Protein AF-D9W3S9-F1 (afdb_monomer_lite)

Structure (mmCIF, N/CA/C/O backbone):
data_AF-D9W3S9-F1
#
_entry.id   AF-D9W3S9-F1
#
loop_
_atom_site.group_PDB
_atom_site.id
_atom_site.type_symbol
_atom_site.label_atom_id
_atom_site.label_alt_id
_atom_site.label_comp_id
_atom_site.label_asym_id
_atom_site.label_entity_id
_atom_site.label_seq_id
_atom_site.pdbx_PDB_ins_code
_atom_site.Cartn_x
_atom_site.Cartn_y
_atom_site.Cartn_z
_atom_site.occupancy
_atom_site.B_iso_or_equiv
_atom_site.auth_seq_id
_atom_site.auth_comp_id
_atom_site.auth_asym_id
_atom_site.auth_atom_id
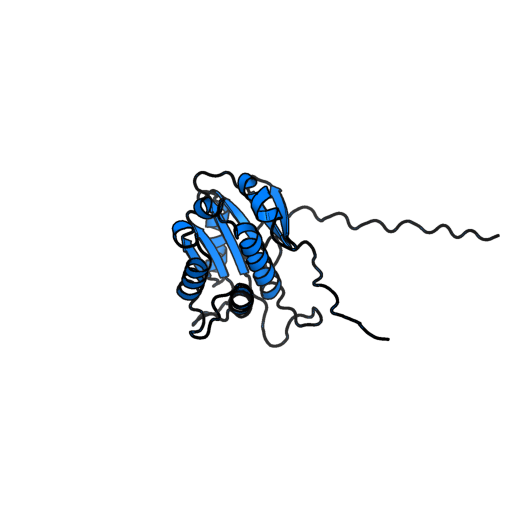_atom_site.pdbx_PDB_model_num
ATOM 1 N N . MET A 1 1 ? 26.648 53.668 14.618 1.00 45.03 1 MET A N 1
ATOM 2 C CA . MET A 1 1 ? 25.369 53.082 15.060 1.00 45.03 1 MET A CA 1
ATOM 3 C C . MET A 1 1 ? 24.603 52.780 13.792 1.00 45.03 1 MET A C 1
ATOM 5 O O . MET A 1 1 ? 24.016 53.698 13.250 1.00 45.03 1 MET A O 1
ATOM 9 N N . ASP A 1 2 ? 24.681 51.547 13.305 1.00 38.44 2 ASP A N 1
ATOM 10 C CA . ASP A 1 2 ? 23.847 51.073 12.200 1.00 38.44 2 ASP A CA 1
ATOM 11 C C . ASP A 1 2 ? 23.277 49.723 12.616 1.00 38.44 2 ASP A C 1
ATOM 13 O O . ASP A 1 2 ? 23.968 48.705 12.642 1.00 38.44 2 ASP A O 1
ATOM 17 N N . THR A 1 3 ? 22.023 49.746 13.049 1.00 44.16 3 THR A N 1
ATOM 18 C CA . THR A 1 3 ? 21.252 48.560 13.405 1.00 44.16 3 THR A CA 1
ATOM 19 C C . THR A 1 3 ? 20.532 48.112 12.136 1.00 44.16 3 THR A C 1
ATOM 21 O O . THR A 1 3 ? 19.510 48.681 11.764 1.00 44.16 3 THR A O 1
ATOM 24 N N . THR A 1 4 ? 21.087 47.126 11.429 1.00 52.75 4 THR A N 1
ATOM 25 C CA . THR A 1 4 ? 20.377 46.447 10.336 1.00 52.75 4 THR A CA 1
ATOM 26 C C . THR A 1 4 ? 19.385 45.460 10.944 1.00 52.75 4 THR A C 1
ATOM 28 O O . THR A 1 4 ? 19.770 44.463 11.552 1.00 52.75 4 THR A O 1
ATOM 31 N N . THR A 1 5 ? 18.100 45.769 10.804 1.00 44.38 5 THR A N 1
ATOM 32 C CA . THR A 1 5 ? 16.976 44.894 11.148 1.00 44.38 5 THR A CA 1
ATOM 33 C C . THR A 1 5 ? 16.916 43.736 10.153 1.00 44.38 5 THR A C 1
ATOM 35 O O . THR A 1 5 ? 16.595 43.943 8.985 1.00 44.38 5 THR A O 1
ATOM 38 N N . ALA A 1 6 ? 17.212 42.518 10.607 1.00 43.81 6 ALA A N 1
ATOM 39 C CA . ALA A 1 6 ? 16.956 41.303 9.841 1.00 43.81 6 ALA A CA 1
ATOM 40 C C . ALA A 1 6 ? 15.453 40.979 9.869 1.00 43.81 6 ALA A C 1
ATOM 42 O O . ALA A 1 6 ? 14.848 40.852 10.934 1.00 43.81 6 ALA A O 1
ATOM 43 N N . THR A 1 7 ? 14.846 40.870 8.689 1.00 42.03 7 THR A N 1
ATOM 44 C CA . THR A 1 7 ? 13.481 40.372 8.492 1.00 42.03 7 THR A CA 1
ATOM 45 C C . THR A 1 7 ? 13.443 38.873 8.814 1.00 42.03 7 THR A C 1
ATOM 47 O O . THR A 1 7 ? 14.287 38.145 8.293 1.00 42.03 7 THR A O 1
ATOM 50 N N . PRO A 1 8 ? 12.510 38.369 9.643 1.00 41.88 8 PRO A N 1
ATOM 51 C CA . PRO A 1 8 ? 12.377 36.932 9.840 1.00 41.88 8 PRO A CA 1
ATOM 52 C C . PRO A 1 8 ? 11.875 36.278 8.547 1.00 41.88 8 PRO A C 1
ATOM 54 O O . PRO A 1 8 ? 10.808 36.622 8.035 1.00 41.88 8 PRO A O 1
ATOM 57 N N . THR A 1 9 ? 12.669 35.345 8.024 1.00 41.03 9 THR A N 1
ATOM 58 C CA . THR A 1 9 ? 12.312 34.428 6.940 1.00 41.03 9 THR A CA 1
ATOM 59 C C . THR A 1 9 ? 11.015 33.712 7.302 1.00 41.03 9 THR A C 1
ATOM 61 O O . THR A 1 9 ? 10.952 33.001 8.303 1.00 41.03 9 THR A O 1
ATOM 64 N N . ALA A 1 10 ? 9.968 33.931 6.507 1.00 38.44 10 ALA A N 1
ATOM 65 C CA . ALA A 1 10 ? 8.713 33.213 6.640 1.00 38.44 10 ALA A CA 1
ATOM 66 C C . ALA A 1 10 ? 8.963 31.719 6.392 1.00 38.44 10 ALA A C 1
ATOM 68 O O . ALA A 1 10 ? 9.447 31.336 5.328 1.00 38.44 10 ALA A O 1
ATOM 69 N N . THR A 1 11 ? 8.636 30.888 7.378 1.00 38.41 11 THR A N 1
ATOM 70 C CA . THR A 1 11 ? 8.537 29.437 7.218 1.00 38.41 11 THR A CA 1
ATOM 71 C C . THR A 1 11 ? 7.600 29.138 6.043 1.00 38.41 11 THR A C 1
ATOM 73 O O . THR A 1 11 ? 6.501 29.707 6.013 1.00 38.41 11 THR A O 1
ATOM 76 N N . PRO A 1 12 ? 7.978 28.283 5.073 1.00 41.28 12 PRO A N 1
ATOM 77 C CA . PRO A 1 12 ? 7.044 27.864 4.042 1.00 41.28 12 PRO A CA 1
ATOM 78 C C . PRO A 1 12 ? 5.828 27.224 4.719 1.00 41.28 12 PRO A C 1
ATOM 80 O O . PRO A 1 12 ? 5.940 26.304 5.527 1.00 41.28 12 PRO A O 1
ATOM 83 N N . THR A 1 13 ? 4.657 27.789 4.440 1.00 36.12 13 THR A N 1
ATOM 84 C CA . THR A 1 13 ? 3.361 27.232 4.835 1.00 36.12 13 THR A CA 1
ATOM 85 C C . THR A 1 13 ? 3.238 25.844 4.197 1.00 36.12 13 THR A C 1
ATOM 87 O O . THR A 1 13 ? 3.496 25.752 2.995 1.00 36.12 13 THR A O 1
ATOM 90 N N . PRO A 1 14 ? 2.875 24.772 4.931 1.00 44.00 14 PRO A N 1
ATOM 91 C CA . PRO A 1 14 ? 2.628 23.483 4.295 1.00 44.00 14 PRO A CA 1
ATOM 92 C C . PRO A 1 14 ? 1.532 23.669 3.239 1.00 44.00 14 PRO A C 1
ATOM 94 O O . PRO A 1 14 ? 0.487 24.262 3.519 1.00 44.00 14 PRO A O 1
ATOM 97 N N . ALA A 1 15 ? 1.817 23.248 2.006 1.00 40.62 15 ALA A N 1
ATOM 98 C CA . ALA A 1 15 ? 0.890 23.339 0.884 1.00 40.62 15 ALA A CA 1
ATOM 99 C C . ALA A 1 15 ? -0.461 22.689 1.247 1.00 40.62 15 ALA A C 1
ATOM 101 O O . ALA A 1 15 ? -0.472 21.723 2.012 1.00 40.62 15 ALA A O 1
ATOM 102 N N . PRO A 1 16 ? -1.597 23.185 0.714 1.00 42.72 16 PRO A N 1
ATOM 103 C CA . PRO A 1 16 ? -2.885 22.546 0.937 1.00 42.72 16 PRO A CA 1
ATOM 104 C C . PRO A 1 16 ? -2.806 21.099 0.448 1.00 42.72 16 PRO A C 1
ATOM 106 O O . PRO A 1 16 ? -2.440 20.829 -0.701 1.00 42.72 16 PRO A O 1
ATOM 109 N N . THR A 1 17 ? -3.110 20.185 1.358 1.00 54.72 17 THR A N 1
ATOM 110 C CA . THR A 1 17 ? -3.144 18.742 1.172 1.00 54.72 17 THR A CA 1
ATOM 111 C C . THR A 1 17 ? -4.011 18.415 -0.041 1.00 54.72 17 THR A C 1
ATOM 113 O O . THR A 1 17 ? -5.228 18.588 -0.062 1.00 54.72 17 THR A O 1
ATOM 116 N N . SER A 1 18 ? -3.341 18.052 -1.134 1.00 62.50 18 SER A N 1
ATOM 117 C CA . SER A 1 18 ? -4.008 17.678 -2.375 1.00 62.50 18 SER A CA 1
ATOM 118 C C . SER A 1 18 ? -4.664 16.315 -2.189 1.00 62.50 18 SER A C 1
ATOM 120 O O . SER A 1 18 ? -4.084 15.430 -1.562 1.00 62.50 18 SER A O 1
ATOM 122 N N . THR A 1 19 ? -5.856 16.132 -2.759 1.00 73.31 19 THR A N 1
ATOM 123 C CA . THR A 1 19 ? -6.519 14.826 -2.789 1.00 73.31 19 THR A CA 1
ATOM 124 C C . THR A 1 19 ? -5.550 13.774 -3.344 1.00 73.31 19 THR A C 1
ATOM 126 O O . THR A 1 19 ? -4.966 14.008 -4.407 1.00 73.31 19 THR A O 1
ATOM 129 N N . PRO A 1 20 ? -5.364 12.629 -2.661 1.00 79.88 20 PRO A N 1
ATOM 130 C CA . PRO A 1 20 ? -4.465 11.585 -3.134 1.00 79.88 20 PRO A CA 1
ATOM 131 C C . PRO A 1 20 ? -4.908 11.063 -4.501 1.00 79.88 20 PRO A C 1
ATOM 133 O O . PRO A 1 20 ? -6.079 11.144 -4.874 1.00 79.88 20 PRO A O 1
ATOM 136 N N . THR A 1 21 ? -3.985 10.483 -5.254 1.00 86.38 21 THR A N 1
ATOM 137 C CA . THR A 1 21 ? -4.266 9.847 -6.546 1.00 86.38 21 THR A CA 1
ATOM 138 C C . THR A 1 21 ? -3.345 8.654 -6.740 1.00 86.38 21 THR A C 1
ATOM 140 O O . THR A 1 21 ? -2.267 8.608 -6.163 1.00 86.38 21 THR A O 1
ATOM 143 N N . LEU A 1 22 ? -3.778 7.687 -7.549 1.00 89.62 22 LEU A N 1
ATOM 144 C CA . LEU A 1 22 ? -3.004 6.485 -7.864 1.00 89.62 22 LEU A CA 1
ATOM 145 C C . LEU A 1 22 ? -2.214 6.598 -9.174 1.00 89.62 22 LEU A C 1
ATOM 147 O O . LEU A 1 22 ? -1.573 5.630 -9.565 1.00 89.62 22 LEU A O 1
ATOM 151 N N . THR A 1 23 ? -2.279 7.744 -9.859 1.00 89.00 23 THR A N 1
ATOM 152 C CA . THR A 1 23 ? -1.674 7.948 -11.190 1.00 89.00 23 THR A CA 1
ATOM 153 C C . THR A 1 23 ? -0.583 9.012 -11.220 1.00 89.00 23 THR A C 1
ATOM 155 O O . THR A 1 23 ? 0.093 9.169 -12.229 1.00 89.00 23 THR A O 1
ATOM 158 N N . GLU A 1 24 ? -0.429 9.805 -10.160 1.00 86.69 24 GLU A N 1
ATOM 159 C CA . GLU A 1 24 ? 0.582 10.865 -10.125 1.00 86.69 24 GLU A CA 1
ATOM 160 C C . GLU A 1 24 ? 1.790 10.441 -9.301 1.00 86.69 24 GLU A C 1
ATOM 162 O O . GLU A 1 24 ? 1.689 9.627 -8.391 1.00 86.69 24 GLU A O 1
ATOM 167 N N . ARG A 1 25 ? 2.941 11.039 -9.602 1.00 87.06 25 ARG A N 1
ATOM 168 C CA . ARG A 1 25 ? 4.211 10.802 -8.907 1.00 87.06 25 ARG A CA 1
ATOM 169 C C . ARG A 1 25 ? 4.435 11.815 -7.784 1.00 87.06 25 ARG A C 1
ATOM 171 O O . ARG A 1 25 ? 5.490 12.435 -7.707 1.00 87.06 25 ARG A O 1
ATOM 178 N N . ARG A 1 26 ? 3.414 12.044 -6.955 1.00 82.81 26 ARG A N 1
ATOM 179 C CA . ARG A 1 26 ? 3.488 12.938 -5.787 1.00 82.81 26 ARG A CA 1
ATOM 180 C C . ARG A 1 26 ? 2.813 12.337 -4.559 1.00 82.81 26 ARG A C 1
ATOM 182 O O . ARG A 1 26 ? 1.928 11.491 -4.686 1.00 82.81 26 ARG A O 1
ATOM 189 N N . SER A 1 27 ? 3.235 12.815 -3.394 1.00 80.12 27 SER A N 1
ATOM 190 C CA . SER A 1 27 ? 2.676 12.423 -2.109 1.00 80.12 27 SER A CA 1
ATOM 191 C C . SER A 1 27 ? 1.184 12.794 -2.014 1.00 80.12 27 SER A C 1
ATOM 193 O O . SER A 1 27 ? 0.727 13.728 -2.686 1.00 80.12 27 SER A O 1
ATOM 195 N N . PRO A 1 28 ? 0.410 12.079 -1.176 1.00 82.00 28 PRO A N 1
ATOM 196 C CA . PRO A 1 28 ? 0.835 10.994 -0.286 1.00 82.00 28 PRO A CA 1
ATOM 197 C C . PRO A 1 28 ? 0.930 9.627 -0.978 1.00 82.00 28 PRO A C 1
ATOM 199 O O . PRO A 1 28 ? 0.121 9.290 -1.836 1.00 82.00 28 PRO A O 1
ATOM 202 N N . TRP A 1 29 ? 1.909 8.830 -0.546 1.00 85.12 29 TRP A N 1
ATOM 203 C CA . TRP A 1 29 ? 2.274 7.550 -1.164 1.00 85.12 29 TRP A CA 1
ATOM 204 C C . TRP A 1 29 ? 1.525 6.342 -0.606 1.00 85.12 29 TRP A C 1
ATOM 206 O O . TRP A 1 29 ? 1.327 5.335 -1.290 1.00 85.12 29 TRP A O 1
ATOM 216 N N . VAL A 1 30 ? 1.152 6.430 0.672 1.00 96.25 30 VAL A N 1
ATOM 217 C CA . VAL A 1 30 ? 0.438 5.382 1.393 1.00 96.25 30 VAL A CA 1
ATOM 218 C C . VAL A 1 30 ? -0.869 5.963 1.907 1.00 96.25 30 VAL A C 1
ATOM 220 O O . VAL A 1 30 ? -0.882 6.985 2.593 1.00 96.25 30 VAL A O 1
ATOM 223 N N . VAL A 1 31 ? -1.980 5.305 1.590 1.00 97.44 31 VAL A N 1
ATOM 224 C CA . VAL A 1 31 ? -3.320 5.737 1.998 1.00 97.44 31 VAL A CA 1
ATOM 225 C C . VAL A 1 31 ? -4.064 4.584 2.658 1.00 97.44 31 VAL A C 1
ATOM 227 O O . VAL A 1 31 ? -4.123 3.479 2.137 1.00 97.44 31 VAL A O 1
ATOM 230 N N . PHE A 1 32 ? -4.687 4.848 3.795 1.00 98.31 32 PHE A N 1
ATOM 231 C CA . PHE A 1 32 ? -5.656 3.983 4.448 1.00 98.31 32 PHE A CA 1
ATOM 232 C C . PHE A 1 32 ? -7.043 4.544 4.171 1.00 98.31 32 PHE A C 1
ATOM 234 O O . PHE A 1 32 ? -7.322 5.716 4.444 1.00 98.31 32 PHE A O 1
ATOM 241 N N . THR A 1 33 ? -7.927 3.710 3.641 1.00 97.94 33 THR A N 1
ATOM 242 C CA . THR A 1 33 ? -9.318 4.086 3.394 1.00 97.94 33 THR A CA 1
ATOM 243 C C . THR A 1 33 ? -10.239 2.881 3.536 1.00 97.94 33 THR A C 1
ATOM 245 O O . THR A 1 33 ? -9.789 1.743 3.683 1.00 97.94 33 THR A O 1
ATOM 248 N N . ARG A 1 34 ? -11.550 3.119 3.514 1.00 97.62 34 ARG A N 1
ATOM 249 C CA . ARG A 1 34 ? -12.530 2.040 3.490 1.00 97.62 34 ARG A CA 1
ATOM 250 C C . ARG A 1 34 ? -12.452 1.265 2.175 1.00 97.62 34 ARG A C 1
ATOM 252 O O . ARG A 1 34 ? -12.243 1.840 1.110 1.00 97.62 34 ARG A O 1
ATOM 259 N N . ARG A 1 35 ? -12.701 -0.043 2.238 1.00 96.44 35 ARG A N 1
ATOM 260 C CA . ARG A 1 35 ? -12.735 -0.937 1.070 1.00 96.44 35 ARG A CA 1
ATOM 261 C C . ARG A 1 35 ? -13.716 -0.480 -0.018 1.00 96.44 35 ARG A C 1
ATOM 263 O O . ARG A 1 35 ? -13.481 -0.745 -1.193 1.00 96.44 35 ARG A O 1
ATOM 270 N N . ASP A 1 36 ? -14.799 0.183 0.375 1.00 94.88 36 ASP A N 1
ATOM 271 C CA . ASP A 1 36 ? -15.866 0.676 -0.497 1.00 94.88 36 ASP A CA 1
ATOM 272 C C . ASP A 1 36 ? -15.671 2.126 -0.974 1.00 94.88 36 ASP A C 1
ATOM 274 O O . ASP A 1 36 ? -16.547 2.659 -1.654 1.00 94.88 36 ASP A O 1
ATOM 278 N N . ASP A 1 37 ? -14.534 2.761 -0.671 1.00 95.94 37 ASP A N 1
ATOM 279 C CA . ASP A 1 37 ? -14.245 4.125 -1.112 1.00 95.94 37 ASP A CA 1
ATOM 280 C C . ASP A 1 37 ? -14.163 4.206 -2.655 1.00 95.94 37 ASP A C 1
ATOM 282 O O . ASP A 1 37 ? -13.265 3.605 -3.267 1.00 95.94 37 ASP A O 1
ATOM 286 N N . PRO A 1 38 ? -15.058 4.971 -3.319 1.00 94.88 38 PRO A N 1
ATOM 287 C CA . PRO A 1 38 ? -15.085 5.089 -4.776 1.00 94.88 38 PRO A CA 1
ATOM 288 C C . PRO A 1 38 ? -13.772 5.591 -5.380 1.00 94.88 38 PRO A C 1
ATOM 290 O O . PRO A 1 38 ? -13.456 5.248 -6.521 1.00 94.88 38 PRO A O 1
ATOM 293 N N . TRP A 1 39 ? -12.990 6.365 -4.619 1.00 94.38 39 TRP A N 1
ATOM 294 C CA . TRP A 1 39 ? -11.686 6.865 -5.049 1.00 94.38 39 TRP A CA 1
ATOM 295 C C . TRP A 1 39 ? -10.725 5.737 -5.430 1.00 94.38 39 TRP A C 1
ATOM 297 O O . TRP A 1 39 ? -10.029 5.849 -6.438 1.00 94.38 39 TRP A O 1
ATOM 307 N N . VAL A 1 40 ? -10.737 4.620 -4.695 1.00 95.31 40 VAL A N 1
ATOM 308 C CA . VAL A 1 40 ? -9.866 3.470 -4.978 1.00 95.31 40 VAL A CA 1
ATOM 309 C C . VAL A 1 40 ? -10.224 2.859 -6.324 1.00 95.31 40 VAL A C 1
ATOM 311 O O . VAL A 1 40 ? -9.349 2.589 -7.145 1.00 95.31 40 VAL A O 1
ATOM 314 N N . THR A 1 41 ? -11.519 2.653 -6.573 1.00 94.81 41 THR A N 1
ATOM 315 C CA . THR A 1 41 ? -11.994 2.041 -7.823 1.00 94.81 41 THR A CA 1
ATOM 316 C C . THR A 1 41 ? -11.710 2.949 -9.017 1.00 94.81 41 THR A C 1
ATOM 318 O O . THR A 1 41 ? -11.203 2.471 -10.0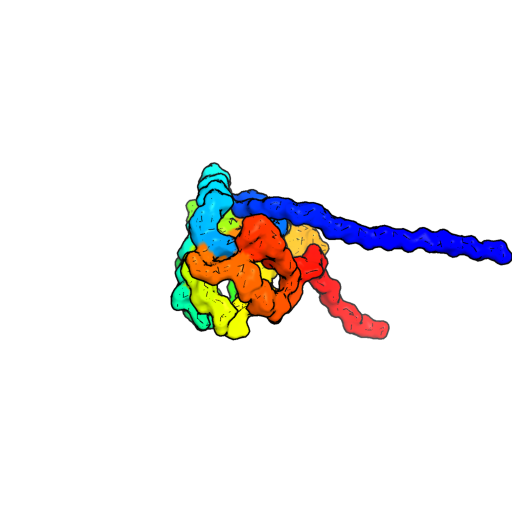32 1.00 94.81 41 THR A O 1
ATOM 321 N N . ALA A 1 42 ? -11.965 4.255 -8.881 1.00 95.00 42 ALA A N 1
ATOM 322 C CA . ALA A 1 42 ? -11.696 5.239 -9.924 1.00 95.00 42 ALA A CA 1
ATOM 323 C C . ALA A 1 42 ? -10.192 5.371 -10.223 1.00 95.00 42 ALA A C 1
ATOM 325 O O . ALA A 1 42 ? -9.788 5.274 -11.380 1.00 95.00 42 ALA A O 1
ATOM 326 N N . GLY A 1 43 ? -9.351 5.515 -9.194 1.00 94.88 43 GLY A N 1
ATOM 327 C CA . GLY A 1 43 ? -7.899 5.622 -9.354 1.00 94.88 43 GLY A CA 1
ATOM 328 C C . GLY A 1 43 ? -7.278 4.354 -9.942 1.00 94.88 43 GLY A C 1
ATOM 329 O O . GLY A 1 43 ? -6.440 4.427 -10.837 1.00 94.88 43 GLY A O 1
ATOM 330 N N . ALA A 1 44 ? -7.733 3.177 -9.505 1.00 95.44 44 ALA A N 1
ATOM 331 C CA . ALA A 1 44 ? -7.258 1.900 -10.029 1.00 95.44 44 ALA A CA 1
ATOM 332 C C . ALA A 1 44 ? -7.707 1.652 -11.481 1.00 95.44 44 ALA A C 1
ATOM 334 O O . ALA A 1 44 ? -7.032 0.919 -12.207 1.00 95.44 44 ALA A O 1
ATOM 335 N N . ALA A 1 45 ? -8.851 2.197 -11.905 1.00 95.50 45 ALA A N 1
ATOM 336 C CA . ALA A 1 45 ? -9.274 2.167 -13.304 1.00 95.50 45 ALA A CA 1
ATOM 337 C C . ALA A 1 45 ? -8.398 3.097 -14.154 1.00 95.50 45 ALA A C 1
ATOM 339 O O . ALA A 1 45 ? -7.799 2.634 -15.122 1.00 95.50 45 ALA A O 1
ATOM 340 N N . ALA A 1 46 ? -8.225 4.351 -13.725 1.00 95.06 46 ALA A N 1
ATOM 341 C CA . ALA A 1 46 ? -7.399 5.338 -14.419 1.00 95.06 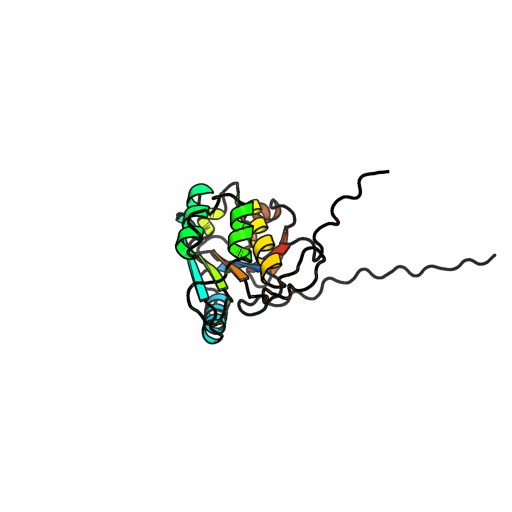46 ALA A CA 1
ATOM 342 C C . ALA A 1 46 ? -5.941 4.877 -14.588 1.00 95.06 46 ALA A C 1
ATOM 344 O O . ALA A 1 46 ? -5.380 4.986 -15.676 1.00 95.06 46 ALA A O 1
ATOM 345 N N . LEU A 1 47 ? -5.342 4.283 -13.548 1.00 94.00 47 LEU A N 1
ATOM 346 C CA . LEU A 1 47 ? -3.988 3.728 -13.630 1.00 94.00 47 LEU A CA 1
ATOM 347 C C . LEU A 1 47 ? -3.880 2.639 -14.706 1.00 94.00 47 LEU A C 1
ATOM 349 O O . LEU A 1 47 ? -2.924 2.621 -15.476 1.00 94.00 47 LEU A O 1
ATOM 353 N N . ARG A 1 48 ? -4.872 1.744 -14.794 1.00 94.12 48 ARG A N 1
ATOM 354 C CA . ARG A 1 48 ? -4.889 0.685 -15.815 1.00 94.12 48 ARG A CA 1
ATOM 355 C C . ARG A 1 48 ? -5.098 1.233 -17.222 1.00 94.12 48 ARG A C 1
ATOM 357 O O . ARG A 1 48 ? -4.499 0.716 -18.158 1.00 94.12 48 ARG A O 1
ATOM 364 N N . GLU A 1 49 ? -5.920 2.267 -17.377 1.00 93.50 49 GLU A N 1
ATOM 365 C CA . GLU A 1 49 ? -6.115 2.954 -18.661 1.00 93.50 49 GLU A CA 1
ATOM 366 C C . GLU A 1 49 ? -4.816 3.595 -19.173 1.00 93.50 49 GLU A C 1
ATOM 368 O O . GLU A 1 49 ? -4.589 3.639 -20.379 1.00 93.50 49 GLU A O 1
ATOM 373 N N . GLN A 1 50 ? -3.930 4.017 -18.265 1.00 91.56 50 GLN A N 1
ATOM 374 C CA . GLN A 1 50 ? -2.590 4.532 -18.574 1.00 91.56 50 GLN A CA 1
ATOM 375 C C . GLN A 1 50 ? -1.534 3.426 -18.774 1.00 91.56 50 GLN A C 1
ATOM 377 O O . GLN A 1 50 ? -0.354 3.719 -18.944 1.00 91.56 50 GLN A O 1
ATOM 382 N N . GLY A 1 51 ? -1.937 2.150 -18.765 1.00 91.06 51 GLY A N 1
ATOM 383 C CA . GLY A 1 51 ? -1.040 1.001 -18.926 1.00 91.06 51 GLY A CA 1
ATOM 384 C C . GLY A 1 51 ? -0.367 0.526 -17.633 1.00 91.06 51 GLY A C 1
ATOM 385 O O . GLY A 1 51 ? 0.380 -0.455 -17.664 1.00 91.06 51 GLY A O 1
ATOM 386 N N . GLY A 1 52 ? -0.649 1.175 -16.500 1.00 92.38 52 GLY A N 1
ATOM 387 C CA . GLY A 1 52 ? -0.173 0.766 -15.184 1.00 92.38 52 GLY A CA 1
ATOM 388 C C . GLY A 1 52 ? -0.869 -0.493 -14.657 1.00 92.38 52 GLY A C 1
ATOM 389 O O . GLY A 1 52 ? -1.875 -0.974 -15.190 1.00 92.38 52 GLY A O 1
ATOM 390 N N . ARG A 1 53 ? -0.331 -1.063 -13.576 1.00 93.75 53 ARG A N 1
ATOM 391 C CA . ARG A 1 53 ? -0.814 -2.323 -12.990 1.00 93.75 53 ARG A CA 1
ATOM 392 C C . ARG A 1 53 ? -1.284 -2.139 -11.557 1.00 93.75 53 ARG A C 1
ATOM 394 O O . ARG A 1 53 ? -0.774 -1.331 -10.796 1.00 93.75 53 ARG A O 1
ATOM 401 N N . VAL A 1 54 ? -2.260 -2.951 -11.171 1.00 95.62 54 VAL A N 1
ATOM 402 C CA . VAL A 1 54 ? -2.786 -2.963 -9.806 1.00 95.62 54 VAL A CA 1
ATOM 403 C C . VAL A 1 54 ? -2.611 -4.356 -9.234 1.00 95.62 54 VAL A C 1
ATOM 405 O O . VAL A 1 54 ? -3.204 -5.311 -9.743 1.00 95.62 54 VAL A O 1
ATOM 408 N N . PHE A 1 55 ? -1.823 -4.457 -8.171 1.00 96.88 55 PHE A N 1
ATOM 409 C CA . PHE A 1 55 ? -1.620 -5.684 -7.413 1.00 96.88 55 PHE A CA 1
ATOM 410 C C . PHE A 1 55 ? -2.524 -5.688 -6.188 1.00 96.88 55 PHE A C 1
ATOM 412 O O . PHE A 1 55 ? -2.775 -4.640 -5.596 1.00 96.88 55 PHE A O 1
ATOM 419 N N . ARG A 1 56 ? -3.021 -6.867 -5.809 1.00 97.75 56 ARG A N 1
ATOM 420 C CA . ARG A 1 56 ? -3.802 -7.046 -4.583 1.00 97.75 56 ARG A CA 1
ATOM 421 C C . ARG A 1 56 ? -3.117 -8.052 -3.676 1.00 97.75 56 ARG A C 1
ATOM 423 O O . ARG A 1 56 ? -2.769 -9.138 -4.136 1.00 97.75 56 ARG A O 1
ATOM 430 N N . LEU A 1 57 ? -2.923 -7.679 -2.419 1.00 98.50 57 LEU A N 1
ATOM 431 C CA . LEU A 1 57 ? -2.404 -8.540 -1.358 1.00 98.50 57 LEU A CA 1
ATOM 432 C C . LEU A 1 57 ? -3.452 -8.651 -0.250 1.00 98.50 57 LEU A C 1
ATOM 434 O O . LEU A 1 57 ? -4.281 -7.759 -0.094 1.00 98.50 57 LEU A O 1
ATOM 438 N N . ASP A 1 58 ? -3.396 -9.729 0.527 1.00 98.31 58 ASP A N 1
ATOM 439 C CA . ASP A 1 58 ? -4.313 -9.971 1.641 1.00 98.31 58 ASP A CA 1
ATOM 440 C C . ASP A 1 58 ? -3.618 -9.716 2.986 1.00 98.31 58 ASP A C 1
ATOM 442 O O . ASP A 1 58 ? -2.667 -10.410 3.350 1.00 98.31 58 ASP A O 1
ATOM 446 N N . GLY A 1 59 ? -4.100 -8.730 3.744 1.00 97.69 59 GLY A N 1
ATOM 447 C CA . GLY A 1 59 ? -3.614 -8.378 5.077 1.00 97.69 59 GLY A CA 1
ATOM 448 C C . GLY A 1 59 ? -3.674 -9.534 6.075 1.00 97.69 59 GLY A C 1
ATOM 449 O O . GLY A 1 59 ? -2.814 -9.625 6.953 1.00 97.69 59 GLY A O 1
ATOM 450 N N . LEU A 1 60 ? -4.605 -10.479 5.904 1.00 97.25 60 LEU A N 1
ATOM 451 C CA . LEU A 1 60 ? -4.709 -11.667 6.759 1.00 97.25 60 LEU A CA 1
ATOM 452 C C . LEU A 1 60 ? -3.499 -12.603 6.619 1.00 97.25 60 LEU A C 1
ATOM 454 O O . LEU A 1 60 ? -3.121 -13.267 7.594 1.00 97.25 60 LEU A O 1
ATOM 458 N N . GLU A 1 61 ? -2.867 -12.629 5.440 1.00 97.12 61 GLU A N 1
ATOM 459 C CA . GLU A 1 61 ? -1.636 -13.384 5.180 1.00 97.12 61 GLU A CA 1
ATOM 460 C C . GLU A 1 61 ? -0.385 -12.662 5.694 1.00 97.12 61 GLU A C 1
ATOM 462 O O . GLU A 1 61 ? 0.651 -13.291 5.899 1.00 97.12 61 GLU A O 1
ATOM 467 N N . MET A 1 62 ? -0.454 -11.352 5.925 1.00 97.75 62 MET A N 1
ATOM 468 C CA . MET A 1 62 ? 0.714 -10.499 6.173 1.00 97.75 62 MET A CA 1
ATOM 469 C C . MET A 1 62 ? 0.931 -10.165 7.650 1.00 97.75 62 MET A C 1
ATOM 471 O O . MET A 1 62 ? 1.619 -9.202 7.962 1.00 97.75 62 MET A O 1
ATOM 475 N N . ARG A 1 63 ? 0.366 -10.954 8.570 1.00 96.12 63 ARG A N 1
ATOM 476 C CA . ARG A 1 63 ? 0.427 -10.707 10.025 1.00 96.12 63 ARG A CA 1
ATOM 477 C C . ARG A 1 63 ? 1.797 -10.965 10.660 1.00 96.12 63 ARG A C 1
ATOM 479 O O . ARG A 1 63 ? 1.998 -10.632 11.823 1.00 96.12 63 ARG A O 1
ATOM 486 N N . GLU A 1 64 ? 2.737 -11.531 9.910 1.00 97.06 64 GLU A N 1
ATOM 487 C CA . GLU A 1 64 ? 4.128 -11.710 10.316 1.00 97.06 64 GLU A CA 1
ATOM 488 C C . GLU A 1 64 ? 5.067 -11.199 9.213 1.00 97.06 64 GLU A C 1
ATOM 490 O O . GLU A 1 64 ? 4.759 -11.365 8.029 1.00 97.06 64 GLU A O 1
ATOM 495 N N . PRO A 1 65 ? 6.253 -10.648 9.543 1.00 97.50 65 PRO A N 1
ATOM 496 C CA . PRO A 1 65 ? 7.169 -10.126 8.526 1.00 97.50 65 PRO A CA 1
ATOM 497 C C . PRO A 1 65 ? 7.545 -11.171 7.467 1.00 97.50 65 PRO A C 1
ATOM 499 O O . PRO A 1 65 ? 7.554 -10.886 6.274 1.00 97.50 65 PRO A O 1
ATOM 502 N N . ALA A 1 66 ? 7.794 -12.417 7.879 1.00 97.25 66 ALA A N 1
ATOM 503 C CA . ALA A 1 66 ? 8.185 -13.484 6.961 1.00 97.25 66 ALA A CA 1
ATOM 504 C C . ALA A 1 66 ? 7.098 -13.815 5.922 1.00 97.25 66 ALA A C 1
ATOM 506 O O . ALA A 1 66 ? 7.432 -14.097 4.763 1.00 97.25 66 ALA A O 1
ATOM 507 N N . SER A 1 67 ? 5.822 -13.788 6.322 1.00 97.50 67 SER A N 1
ATOM 508 C CA . SER A 1 67 ? 4.689 -14.042 5.431 1.00 97.50 67 SER A CA 1
ATOM 509 C C . SER A 1 67 ? 4.355 -12.815 4.580 1.00 97.50 67 SER A C 1
ATOM 511 O O . SER A 1 67 ? 4.084 -12.968 3.389 1.00 97.50 67 SER A O 1
ATOM 513 N N . LEU A 1 68 ? 4.512 -11.606 5.129 1.00 98.25 68 LEU A N 1
ATOM 514 C CA . LEU A 1 68 ? 4.448 -10.344 4.390 1.00 98.25 68 LEU A CA 1
ATOM 515 C C . LEU A 1 68 ? 5.460 -10.320 3.241 1.00 98.25 68 LEU A C 1
ATOM 517 O O . LEU A 1 68 ? 5.079 -10.150 2.084 1.00 98.25 68 LEU A O 1
ATOM 521 N N . PHE A 1 69 ? 6.739 -10.585 3.519 1.00 98.19 69 PHE A N 1
ATOM 522 C CA . PHE A 1 69 ? 7.772 -10.630 2.481 1.00 98.19 69 PHE A CA 1
ATOM 523 C C . PHE A 1 69 ? 7.460 -11.678 1.407 1.00 98.19 69 PHE A C 1
ATOM 525 O O . PHE A 1 69 ? 7.682 -11.439 0.221 1.00 98.19 69 PHE A O 1
ATOM 532 N N . ALA A 1 70 ? 6.910 -12.832 1.798 1.00 97.50 70 ALA A N 1
ATOM 533 C CA . ALA A 1 70 ? 6.492 -13.860 0.849 1.00 97.50 70 ALA A CA 1
ATOM 534 C C . ALA A 1 70 ? 5.334 -13.395 -0.050 1.00 97.50 70 ALA A C 1
ATOM 536 O O . ALA A 1 70 ? 5.347 -13.678 -1.249 1.00 97.50 70 ALA A O 1
ATOM 537 N N . ALA A 1 71 ? 4.350 -12.686 0.511 1.00 97.94 71 ALA A N 1
ATOM 538 C CA . ALA A 1 71 ? 3.200 -12.166 -0.222 1.00 97.94 71 ALA A CA 1
ATOM 539 C C . ALA A 1 71 ? 3.615 -11.116 -1.264 1.00 97.94 71 ALA A C 1
ATOM 541 O O . ALA A 1 71 ? 3.184 -11.205 -2.417 1.00 97.94 71 ALA A O 1
ATOM 542 N N . PHE A 1 72 ? 4.507 -10.188 -0.899 1.00 97.62 72 PHE A N 1
ATOM 543 C CA . PHE A 1 72 ? 5.080 -9.206 -1.828 1.00 97.62 72 PHE A CA 1
ATOM 544 C C . PHE A 1 72 ? 5.886 -9.876 -2.938 1.00 97.62 72 PHE A C 1
ATOM 546 O O . PHE A 1 72 ? 5.603 -9.660 -4.116 1.00 97.62 72 PHE A O 1
ATOM 553 N N . ALA A 1 73 ? 6.825 -10.754 -2.575 1.00 95.56 73 ALA A N 1
ATOM 554 C CA . ALA A 1 73 ? 7.673 -11.428 -3.551 1.00 95.56 73 ALA A CA 1
ATOM 555 C C . ALA A 1 73 ? 6.864 -12.235 -4.572 1.00 95.56 73 ALA A C 1
ATOM 557 O O . ALA A 1 73 ? 7.154 -12.194 -5.765 1.00 95.56 73 ALA A O 1
ATOM 558 N N . ARG A 1 74 ? 5.817 -12.930 -4.113 1.00 95.19 74 ARG A N 1
ATOM 559 C CA . ARG A 1 74 ? 4.907 -13.683 -4.980 1.00 95.19 74 ARG A CA 1
ATOM 560 C C . ARG A 1 74 ? 4.090 -12.761 -5.885 1.00 95.19 74 ARG A C 1
ATOM 562 O O . ARG A 1 74 ? 4.023 -13.003 -7.084 1.00 95.19 74 ARG A O 1
ATOM 569 N N . SER A 1 75 ? 3.474 -11.722 -5.323 1.00 95.19 75 SER A N 1
ATOM 570 C CA . SER A 1 75 ? 2.513 -10.880 -6.051 1.00 95.19 75 SER A CA 1
ATOM 571 C C . SER A 1 75 ? 3.191 -9.974 -7.075 1.00 95.19 75 SER A C 1
ATOM 573 O O . SER A 1 75 ? 2.702 -9.844 -8.193 1.00 95.19 75 SER A O 1
ATOM 575 N N . LEU A 1 76 ? 4.342 -9.396 -6.721 1.00 93.69 76 LEU A N 1
ATOM 576 C CA . LEU A 1 76 ? 5.121 -8.527 -7.606 1.00 93.69 76 LEU A CA 1
ATOM 577 C C . LEU A 1 76 ? 6.198 -9.280 -8.398 1.00 93.69 76 LEU A C 1
ATOM 579 O O . LEU A 1 76 ? 6.906 -8.662 -9.193 1.00 93.69 76 LEU A O 1
ATOM 583 N N . SER A 1 77 ? 6.296 -10.605 -8.222 1.00 92.88 77 SER A N 1
ATOM 584 C CA . SER A 1 77 ? 7.281 -11.469 -8.888 1.00 92.88 77 SER A CA 1
ATOM 585 C C . SER A 1 77 ? 8.723 -10.987 -8.683 1.00 92.88 77 SER A C 1
ATOM 587 O O . SER A 1 77 ? 9.467 -10.788 -9.648 1.00 92.88 77 SER A O 1
ATOM 589 N N . PHE A 1 78 ? 9.104 -10.772 -7.419 1.00 92.62 78 PHE A N 1
ATOM 590 C CA . PHE A 1 78 ? 10.468 -10.384 -7.055 1.00 92.62 78 PHE A CA 1
ATOM 591 C C . PHE A 1 78 ? 11.489 -11.477 -7.411 1.00 92.62 78 PHE A C 1
ATOM 593 O O . PHE A 1 78 ? 11.132 -12.658 -7.487 1.00 92.62 78 PHE A O 1
ATOM 600 N N . PRO A 1 79 ? 12.772 -11.111 -7.596 1.00 88.94 79 PRO A N 1
ATOM 601 C CA . PRO A 1 79 ? 13.817 -12.072 -7.922 1.00 88.94 79 PRO A CA 1
ATOM 602 C C . PRO A 1 79 ? 13.983 -13.164 -6.860 1.00 88.94 79 PRO A C 1
ATOM 604 O O . PRO A 1 79 ? 13.804 -12.934 -5.665 1.00 88.94 79 PRO A O 1
ATOM 607 N N . GLY A 1 80 ? 14.423 -14.353 -7.283 1.00 87.25 80 GLY A N 1
ATOM 608 C CA . GLY A 1 80 ? 14.649 -15.489 -6.377 1.00 87.25 80 GLY A CA 1
ATOM 609 C C . GLY A 1 80 ? 15.719 -15.249 -5.301 1.00 87.25 80 GLY A C 1
ATOM 610 O O . GLY A 1 80 ? 15.742 -15.961 -4.302 1.00 87.25 80 GLY A O 1
ATOM 611 N N . TYR A 1 81 ? 16.574 -14.238 -5.483 1.00 86.44 81 TYR A N 1
ATOM 612 C CA . TYR A 1 81 ? 17.579 -13.796 -4.510 1.00 86.44 81 TYR A CA 1
ATOM 613 C C . TYR A 1 81 ? 17.076 -12.698 -3.556 1.00 86.44 81 TYR A C 1
ATOM 615 O O . TYR A 1 81 ? 17.868 -12.145 -2.796 1.00 86.44 81 TYR A O 1
ATOM 623 N N . PHE A 1 82 ? 15.784 -12.358 -3.586 1.00 92.00 82 PHE A N 1
ATOM 624 C CA . PHE A 1 82 ? 15.184 -11.388 -2.674 1.00 92.00 82 PHE A CA 1
ATOM 625 C C . PHE A 1 82 ? 15.508 -11.724 -1.208 1.00 92.00 82 PHE A C 1
ATOM 627 O O . PHE A 1 82 ? 15.216 -12.820 -0.730 1.00 92.00 82 PHE A O 1
ATOM 634 N N . GLY A 1 83 ? 16.092 -10.761 -0.486 1.00 92.81 83 GLY A N 1
ATOM 635 C CA . GLY A 1 83 ? 16.661 -10.960 0.852 1.00 92.81 83 GLY A CA 1
ATOM 636 C C . GLY A 1 83 ? 15.655 -11.150 1.995 1.00 92.81 83 GLY A C 1
ATOM 637 O O . GLY A 1 83 ? 16.073 -11.477 3.105 1.00 92.81 83 GLY A O 1
ATOM 638 N N . ARG A 1 84 ? 14.346 -10.967 1.747 1.00 94.69 84 ARG A N 1
ATOM 639 C CA . ARG A 1 84 ? 13.251 -11.181 2.722 1.00 94.69 84 ARG A CA 1
ATOM 640 C C . ARG A 1 84 ? 13.455 -10.424 4.043 1.00 94.69 84 ARG A C 1
ATOM 642 O O . ARG A 1 84 ? 13.295 -10.981 5.127 1.00 94.69 84 ARG A O 1
ATOM 649 N N . ASN A 1 85 ? 13.832 -9.159 3.930 1.00 96.75 85 ASN A N 1
ATOM 650 C CA . ASN A 1 85 ? 14.002 -8.219 5.031 1.00 96.75 85 ASN A CA 1
ATOM 651 C C . ASN A 1 85 ? 13.536 -6.822 4.582 1.00 96.75 85 ASN A C 1
ATOM 653 O O . ASN A 1 85 ? 13.269 -6.619 3.398 1.00 96.75 85 ASN A O 1
ATOM 657 N N . TRP A 1 86 ? 13.415 -5.879 5.519 1.00 96.88 86 TRP A N 1
ATOM 658 C CA . TRP A 1 86 ? 12.860 -4.549 5.241 1.00 96.88 86 TRP A CA 1
ATOM 659 C C . TRP A 1 86 ? 13.667 -3.743 4.209 1.00 96.88 86 TRP A C 1
ATOM 661 O O . TRP A 1 86 ? 13.048 -3.311 3.240 1.00 96.88 86 TRP A O 1
ATOM 671 N N . PRO A 1 87 ? 15.009 -3.610 4.315 1.00 94.50 87 PRO A N 1
ATOM 672 C CA . PRO A 1 87 ? 15.795 -2.955 3.264 1.00 94.50 87 PRO A CA 1
ATOM 673 C C . PRO A 1 87 ? 15.621 -3.607 1.889 1.00 94.50 87 PRO A C 1
ATOM 675 O O . PRO A 1 87 ? 15.328 -2.927 0.915 1.00 94.50 87 PRO A O 1
ATOM 678 N N . ALA A 1 88 ? 15.676 -4.941 1.817 1.00 94.00 88 ALA A N 1
ATOM 679 C CA . ALA A 1 88 ? 15.490 -5.648 0.552 1.00 94.00 88 ALA A CA 1
ATOM 680 C C . ALA A 1 88 ? 14.093 -5.424 -0.054 1.00 94.00 88 ALA A C 1
ATOM 682 O O . ALA A 1 88 ? 13.932 -5.521 -1.271 1.00 94.00 88 ALA A O 1
ATOM 683 N N . LEU A 1 89 ? 13.070 -5.188 0.780 1.00 96.38 89 LEU A N 1
ATOM 684 C CA . LEU A 1 89 ? 11.721 -4.861 0.318 1.00 96.38 89 LEU A CA 1
ATOM 685 C C . LEU A 1 89 ? 11.692 -3.469 -0.319 1.00 96.38 89 LEU A C 1
ATOM 687 O O . LEU A 1 89 ? 11.101 -3.336 -1.388 1.00 96.38 89 LEU A O 1
ATOM 691 N N . VAL A 1 90 ? 12.353 -2.478 0.291 1.00 93.38 90 VAL A N 1
ATOM 692 C CA . VAL A 1 90 ? 12.536 -1.147 -0.312 1.00 93.38 90 VAL A CA 1
ATOM 693 C C . VAL A 1 90 ? 13.210 -1.286 -1.670 1.00 93.38 90 VAL A C 1
ATOM 695 O O . VAL A 1 90 ? 12.648 -0.840 -2.668 1.00 93.38 90 VAL A O 1
ATOM 698 N N . ASP A 1 91 ? 14.355 -1.972 -1.714 1.00 89.81 91 ASP A N 1
ATOM 699 C CA . ASP A 1 91 ? 15.147 -2.130 -2.935 1.00 89.81 91 ASP A CA 1
ATOM 700 C C . ASP A 1 91 ? 14.314 -2.767 -4.054 1.00 89.81 91 ASP A C 1
ATOM 702 O O . ASP A 1 91 ? 14.209 -2.207 -5.139 1.00 89.81 91 ASP A O 1
ATOM 706 N N . CYS A 1 92 ? 13.626 -3.883 -3.777 1.00 92.88 92 CYS A N 1
ATOM 707 C CA . CYS A 1 92 ? 12.813 -4.574 -4.785 1.00 92.88 92 CYS A CA 1
ATOM 708 C C . CYS A 1 92 ? 11.576 -3.787 -5.242 1.00 92.88 92 CYS A C 1
ATOM 710 O O . CYS A 1 92 ? 11.112 -3.994 -6.364 1.00 92.88 92 CYS A O 1
ATOM 712 N N . LEU A 1 93 ? 10.999 -2.943 -4.383 1.00 93.31 93 LEU A N 1
ATOM 713 C CA . LEU A 1 93 ? 9.862 -2.097 -4.745 1.00 93.31 93 LEU A CA 1
ATOM 714 C C . LEU A 1 93 ? 10.302 -0.910 -5.603 1.00 93.31 93 LEU A C 1
ATOM 716 O O . LEU A 1 93 ? 9.633 -0.600 -6.584 1.00 93.31 93 LEU A O 1
ATOM 720 N N . HIS A 1 94 ? 11.418 -0.269 -5.256 1.00 87.88 94 HIS A N 1
ATOM 721 C CA . HIS A 1 94 ? 11.941 0.877 -5.999 1.00 87.88 94 HIS A CA 1
ATOM 722 C C . HIS A 1 94 ? 12.590 0.465 -7.335 1.00 87.88 94 HIS A C 1
ATOM 724 O O . HIS A 1 94 ? 12.413 1.148 -8.343 1.00 87.88 94 HIS A O 1
ATOM 730 N N . ASP A 1 95 ? 13.242 -0.699 -7.384 1.00 85.38 95 ASP A N 1
ATOM 731 C CA . ASP A 1 95 ? 13.806 -1.290 -8.605 1.00 85.38 95 ASP A CA 1
ATOM 732 C C . ASP A 1 95 ? 12.801 -2.203 -9.313 1.00 85.38 95 ASP A C 1
ATOM 734 O O . ASP A 1 95 ? 13.149 -3.141 -10.033 1.00 85.38 95 ASP A O 1
ATOM 738 N N . TRP A 1 96 ? 11.503 -1.981 -9.110 1.00 87.38 96 TRP A N 1
ATOM 739 C CA . TRP A 1 96 ? 10.519 -2.814 -9.776 1.00 87.38 96 TRP A CA 1
ATOM 740 C C . TRP A 1 96 ? 10.473 -2.481 -11.272 1.00 87.38 96 TRP A C 1
ATOM 742 O O . TRP A 1 96 ? 10.049 -1.398 -11.676 1.00 87.38 96 TRP A O 1
ATOM 752 N N . HIS A 1 97 ? 10.924 -3.406 -12.119 1.00 77.12 97 HIS A N 1
ATOM 753 C CA . HIS A 1 97 ? 10.993 -3.203 -13.577 1.00 77.12 97 HIS A CA 1
ATOM 754 C C . HIS A 1 97 ? 9.846 -3.856 -14.352 1.00 77.12 97 HIS A C 1
ATOM 756 O O . HIS A 1 97 ? 9.724 -3.659 -15.559 1.00 77.12 97 HIS A O 1
ATOM 762 N N . GLY A 1 98 ? 8.982 -4.598 -13.658 1.00 69.56 98 GLY A N 1
ATOM 763 C CA . GLY A 1 98 ? 7.875 -5.323 -14.260 1.00 69.56 98 GLY A CA 1
ATOM 764 C C . GLY A 1 98 ? 8.299 -6.446 -15.203 1.00 69.56 98 GLY A C 1
ATOM 765 O O . GLY A 1 98 ? 9.410 -6.514 -15.714 1.00 69.56 98 GLY A O 1
ATOM 766 N N . HIS A 1 99 ? 7.369 -7.367 -15.440 1.00 67.56 99 HIS A N 1
ATOM 767 C CA . HIS A 1 99 ? 7.538 -8.419 -16.440 1.00 67.56 99 HIS A CA 1
ATOM 768 C C . HIS A 1 99 ? 6.563 -8.136 -17.589 1.00 67.56 99 HIS A C 1
ATOM 770 O O . HIS A 1 99 ? 5.347 -8.285 -17.421 1.00 67.56 99 HIS A O 1
ATOM 776 N N . GLY A 1 100 ? 7.089 -7.663 -18.725 1.00 55.84 100 GLY A N 1
ATOM 777 C CA . GLY A 1 100 ? 6.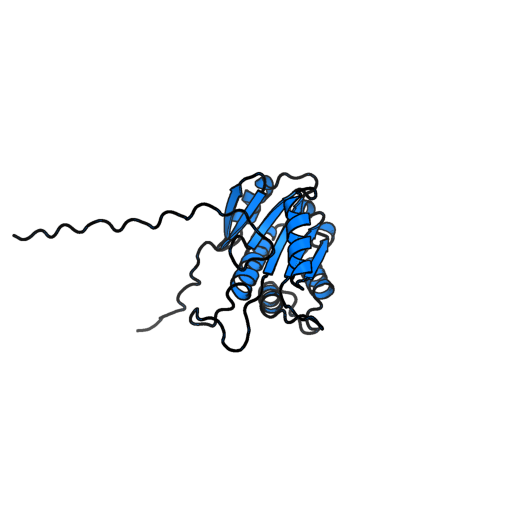389 -7.581 -20.017 1.00 55.84 100 GLY A CA 1
ATOM 778 C C . GLY A 1 100 ? 5.230 -6.578 -20.117 1.00 55.84 100 GLY A C 1
ATOM 779 O O . GLY A 1 100 ? 4.131 -6.980 -20.487 1.00 55.84 100 GLY A O 1
ATOM 780 N N . GLY A 1 101 ? 5.429 -5.304 -19.763 1.00 59.84 101 GLY A N 1
ATOM 781 C CA . GLY A 1 101 ? 4.436 -4.236 -19.965 1.00 59.84 101 GLY A CA 1
ATOM 782 C C . GLY A 1 101 ? 5.071 -2.925 -20.433 1.00 59.84 101 GLY A C 1
ATOM 783 O O . GLY A 1 101 ? 6.266 -2.729 -20.234 1.00 59.84 101 GLY A O 1
ATOM 784 N N . ASP A 1 102 ? 4.260 -2.052 -21.035 1.00 67.31 102 ASP A N 1
ATOM 785 C CA . ASP A 1 102 ? 4.701 -0.759 -21.589 1.00 67.31 102 ASP A CA 1
ATOM 786 C C . ASP A 1 102 ? 4.917 0.321 -20.510 1.00 67.31 102 ASP A C 1
ATOM 788 O O . ASP A 1 102 ? 5.594 1.315 -20.760 1.00 67.31 102 ASP A O 1
ATOM 792 N N . SER A 1 103 ? 4.369 0.120 -19.303 1.00 80.00 103 SER A N 1
ATOM 793 C CA . SER A 1 103 ? 4.556 0.992 -18.139 1.00 80.00 103 SER A CA 1
ATOM 794 C C . SER A 1 103 ? 5.006 0.202 -16.902 1.00 80.00 103 SER A C 1
ATOM 796 O O . SER A 1 103 ? 4.655 -0.969 -16.711 1.00 80.00 103 SER A O 1
ATOM 798 N N . ARG A 1 104 ? 5.788 0.883 -16.056 1.00 85.19 104 ARG A N 1
ATOM 799 C CA . ARG A 1 104 ? 6.222 0.432 -14.727 1.00 85.19 104 ARG A CA 1
ATOM 800 C C . ARG A 1 104 ? 5.327 0.953 -13.601 1.00 85.19 104 ARG A C 1
ATOM 802 O O . ARG A 1 104 ? 5.563 0.599 -12.455 1.00 85.19 104 ARG A O 1
ATOM 809 N N . ASP A 1 105 ? 4.316 1.760 -13.913 1.00 91.81 105 ASP A N 1
ATOM 810 C CA . ASP A 1 105 ? 3.435 2.380 -12.926 1.00 91.81 105 ASP A CA 1
ATOM 811 C C . ASP A 1 105 ? 2.585 1.323 -12.221 1.00 91.81 105 ASP A C 1
ATOM 813 O O . ASP A 1 105 ? 1.901 0.517 -12.865 1.00 91.81 105 ASP A O 1
ATOM 817 N N . ILE A 1 106 ? 2.616 1.315 -10.890 1.00 94.19 106 ILE A N 1
ATOM 818 C CA . ILE A 1 106 ? 1.919 0.326 -10.078 1.00 94.19 106 ILE A CA 1
ATOM 819 C C . ILE A 1 106 ? 1.218 0.928 -8.861 1.00 94.19 106 ILE A C 1
ATOM 821 O O . ILE A 1 106 ? 1.702 1.842 -8.196 1.00 94.19 106 ILE A O 1
ATOM 825 N N . ALA A 1 107 ? 0.080 0.330 -8.522 1.00 96.75 107 ALA A N 1
ATOM 826 C CA . ALA A 1 107 ? -0.563 0.494 -7.227 1.00 96.75 107 ALA A CA 1
ATOM 827 C C . ALA A 1 107 ? -0.719 -0.868 -6.551 1.00 96.75 107 ALA A C 1
ATOM 829 O O . ALA A 1 107 ? -1.125 -1.853 -7.176 1.00 96.75 107 ALA A O 1
ATOM 830 N N . VAL A 1 108 ? -0.425 -0.925 -5.259 1.00 98.12 108 VAL A N 1
ATOM 831 C CA . VAL A 1 108 ? -0.566 -2.125 -4.438 1.00 98.12 108 VAL A CA 1
ATOM 832 C C . VAL A 1 108 ? -1.701 -1.898 -3.448 1.00 98.12 108 VAL A C 1
ATOM 834 O O . VAL A 1 108 ? -1.622 -1.042 -2.572 1.00 98.12 108 VAL A O 1
ATOM 837 N N . LEU A 1 109 ? -2.779 -2.663 -3.596 1.00 98.50 109 LEU A N 1
ATOM 838 C CA . LEU A 1 109 ? -3.945 -2.611 -2.721 1.00 98.50 109 LEU A CA 1
ATOM 839 C C . LEU A 1 109 ? -3.873 -3.766 -1.720 1.00 98.50 109 LEU A C 1
ATOM 841 O O . LEU A 1 109 ? -3.741 -4.923 -2.111 1.00 98.50 109 LEU A O 1
ATOM 845 N N . ILE A 1 110 ? -3.975 -3.459 -0.436 1.00 98.69 110 ILE A N 1
ATOM 846 C CA . ILE A 1 110 ? -3.944 -4.428 0.654 1.00 98.69 110 ILE A CA 1
ATOM 847 C C . ILE A 1 110 ? -5.375 -4.602 1.162 1.00 98.69 110 ILE A C 1
ATOM 849 O O . ILE A 1 110 ? -5.903 -3.731 1.848 1.00 98.69 110 ILE A O 1
ATOM 853 N N . ASP A 1 111 ? -6.008 -5.710 0.788 1.00 98.56 111 ASP A N 1
ATOM 854 C CA . ASP A 1 111 ? -7.303 -6.146 1.317 1.00 98.56 111 ASP A CA 1
ATOM 855 C C . ASP A 1 111 ? -7.199 -6.559 2.789 1.00 98.56 111 ASP A C 1
ATOM 857 O O . ASP A 1 111 ? -6.116 -6.902 3.260 1.00 98.56 111 ASP A O 1
ATOM 861 N N . HIS A 1 112 ? -8.329 -6.551 3.506 1.00 98.38 112 HIS A N 1
ATOM 862 C CA . HIS A 1 112 ? -8.427 -6.954 4.919 1.00 98.38 112 HIS A CA 1
ATOM 863 C C . HIS A 1 112 ? -7.333 -6.316 5.795 1.00 98.38 112 HIS A C 1
ATOM 865 O O . HIS A 1 112 ? -6.758 -6.954 6.686 1.00 98.38 112 HIS A O 1
ATOM 871 N N . ALA A 1 113 ? -7.004 -5.052 5.512 1.00 98.25 113 ALA A N 1
ATOM 872 C CA . ALA A 1 113 ? -5.894 -4.359 6.151 1.00 98.25 113 ALA A CA 1
ATOM 873 C C . ALA A 1 113 ? -6.115 -4.155 7.658 1.00 98.25 113 ALA A C 1
ATOM 875 O O . ALA A 1 113 ? -5.142 -3.972 8.386 1.00 98.25 113 ALA A O 1
ATOM 876 N N . ASP A 1 114 ? -7.356 -4.271 8.141 1.00 98.06 114 ASP A N 1
ATOM 877 C CA . ASP A 1 114 ? -7.720 -4.282 9.562 1.00 98.06 114 ASP A CA 1
ATOM 878 C C . ASP A 1 114 ? -6.849 -5.254 10.374 1.00 98.06 114 ASP A C 1
ATOM 880 O O . ASP A 1 114 ? -6.459 -4.952 11.500 1.00 98.06 114 ASP A O 1
ATOM 884 N N . ALA A 1 115 ? -6.480 -6.395 9.779 1.00 97.44 115 ALA A N 1
ATOM 885 C CA . ALA A 1 115 ? -5.661 -7.430 10.407 1.00 97.44 115 ALA A CA 1
ATOM 886 C C . ALA A 1 115 ? -4.241 -6.973 10.777 1.00 97.44 115 ALA A C 1
ATOM 888 O O . ALA A 1 115 ? -3.555 -7.652 11.543 1.00 97.44 115 ALA A O 1
ATOM 889 N N . LEU A 1 116 ? -3.793 -5.845 10.225 1.00 97.62 116 LEU A N 1
ATOM 890 C CA . LEU A 1 116 ? -2.479 -5.269 10.478 1.00 97.62 116 LEU A CA 1
ATOM 891 C C . LEU A 1 116 ? -2.503 -4.224 11.596 1.00 97.62 116 LEU A C 1
ATOM 893 O O . LEU A 1 116 ? -1.437 -3.782 12.005 1.00 97.62 116 LEU A O 1
ATOM 897 N N . LEU A 1 117 ? -3.666 -3.825 12.122 1.00 96.75 117 LEU A N 1
ATOM 898 C CA . LEU A 1 117 ? -3.728 -2.776 13.148 1.00 96.75 117 LEU A CA 1
ATOM 899 C C . LEU A 1 117 ? -2.873 -3.117 14.379 1.00 96.75 117 LEU A C 1
ATOM 901 O O . LEU A 1 117 ? -2.093 -2.289 14.841 1.00 96.75 117 LEU A O 1
ATOM 905 N N . ASP A 1 118 ? -2.984 -4.358 14.853 1.00 92.75 118 ASP A N 1
ATOM 906 C CA . ASP A 1 118 ? -2.304 -4.837 16.062 1.00 92.75 118 ASP A CA 1
ATOM 907 C C . ASP A 1 118 ? -0.928 -5.464 15.778 1.00 92.75 118 ASP A C 1
ATOM 909 O O . ASP A 1 118 ? -0.255 -5.959 16.687 1.00 92.75 118 ASP A O 1
ATOM 913 N N . ALA A 1 119 ? -0.487 -5.479 14.517 1.00 95.50 119 ALA A N 1
ATOM 914 C CA . ALA A 1 119 ? 0.821 -6.014 14.178 1.00 95.50 119 ALA A CA 1
ATOM 915 C C . ALA A 1 119 ? 1.919 -5.055 14.670 1.00 95.50 119 ALA A C 1
ATOM 917 O O . ALA A 1 119 ? 2.004 -3.900 14.256 1.00 95.50 119 ALA A O 1
ATOM 918 N N . GLY A 1 120 ? 2.818 -5.550 15.528 1.00 95.19 120 GLY A N 1
ATOM 919 C CA . GLY A 1 120 ? 3.866 -4.735 16.163 1.00 95.19 120 GLY A CA 1
ATOM 920 C C . GLY A 1 120 ? 4.897 -4.117 15.206 1.00 95.19 120 GLY A C 1
ATOM 921 O O . GLY A 1 120 ? 5.764 -3.371 15.646 1.00 95.19 120 GLY A O 1
ATOM 922 N N . PHE A 1 121 ? 4.825 -4.424 13.910 1.00 96.81 121 PHE A N 1
ATOM 923 C CA . PHE A 1 121 ? 5.683 -3.860 12.867 1.00 96.81 121 PHE A CA 1
ATOM 924 C C . PHE A 1 121 ? 4.951 -2.880 11.939 1.00 96.81 121 PHE A C 1
ATOM 926 O O . PHE A 1 121 ? 5.564 -2.403 10.990 1.00 96.81 121 PHE A O 1
ATOM 933 N N . THR A 1 122 ? 3.672 -2.562 12.165 1.00 97.69 122 THR A N 1
ATOM 934 C CA . THR A 1 122 ? 2.865 -1.765 11.219 1.00 97.69 122 THR A CA 1
ATOM 935 C C . THR A 1 122 ? 3.437 -0.382 10.944 1.00 97.69 122 THR A C 1
ATOM 937 O O . THR A 1 122 ? 3.516 0.011 9.782 1.00 97.69 122 THR A O 1
ATOM 940 N N . GLY A 1 123 ? 3.919 0.326 11.969 1.00 96.69 123 GLY A N 1
ATOM 941 C CA . GLY A 1 123 ? 4.605 1.606 11.773 1.00 96.69 123 GLY A CA 1
ATOM 942 C C . GLY A 1 123 ? 5.845 1.478 10.883 1.00 96.69 123 GLY A C 1
ATOM 943 O O . GLY A 1 123 ? 5.996 2.222 9.917 1.00 96.69 123 GLY A O 1
ATOM 944 N N . LEU A 1 124 ? 6.699 0.483 11.153 1.00 97.12 124 LEU A N 1
ATOM 945 C CA . LEU A 1 124 ? 7.887 0.206 10.339 1.00 97.12 124 LEU A CA 1
ATOM 946 C C . LEU A 1 124 ? 7.517 -0.178 8.902 1.00 97.12 124 LEU A C 1
ATOM 948 O O . LEU A 1 124 ? 8.137 0.299 7.959 1.00 97.12 124 LEU A O 1
ATOM 952 N N . PHE A 1 125 ? 6.498 -1.016 8.726 1.00 98.06 125 PHE A N 1
ATOM 953 C CA . PHE A 1 125 ? 6.042 -1.430 7.408 1.00 98.06 125 PHE A CA 1
ATOM 954 C C . PHE A 1 125 ? 5.557 -0.236 6.583 1.00 98.06 125 PHE A C 1
ATOM 956 O O . PHE A 1 125 ? 5.977 -0.090 5.441 1.00 98.06 125 PHE A O 1
ATOM 963 N N . VAL A 1 126 ? 4.742 0.654 7.157 1.00 97.56 126 VAL A N 1
ATOM 964 C CA . VAL A 1 126 ? 4.290 1.862 6.448 1.00 97.56 126 VAL A CA 1
ATOM 965 C C . VAL A 1 126 ? 5.455 2.785 6.110 1.00 97.56 126 VAL A C 1
ATOM 967 O O . VAL A 1 126 ? 5.505 3.286 4.992 1.00 97.56 126 VAL A O 1
ATOM 970 N N . SER A 1 127 ? 6.413 2.960 7.023 1.00 95.00 127 SER A N 1
ATOM 971 C CA . SER A 1 127 ? 7.632 3.732 6.755 1.00 95.00 127 SER A CA 1
ATOM 972 C C . SER A 1 127 ? 8.415 3.175 5.560 1.00 95.00 127 SER A C 1
ATOM 974 O O . SER A 1 127 ? 8.710 3.911 4.622 1.00 95.00 127 SER A O 1
ATOM 976 N N . VAL A 1 128 ? 8.620 1.856 5.513 1.00 95.75 128 VAL A N 1
ATOM 977 C CA . VAL A 1 128 ? 9.267 1.153 4.390 1.00 95.75 128 VAL A CA 1
ATOM 978 C C . VAL A 1 128 ? 8.525 1.364 3.066 1.00 95.75 128 VAL A C 1
ATOM 980 O O . VAL A 1 128 ? 9.156 1.555 2.027 1.00 95.75 128 VAL A O 1
ATOM 983 N N . LEU A 1 129 ? 7.189 1.350 3.077 1.00 96.94 129 LEU A N 1
ATOM 984 C CA . LEU A 1 129 ? 6.389 1.621 1.879 1.00 96.94 129 LEU A CA 1
ATOM 985 C C . LEU A 1 129 ? 6.498 3.085 1.429 1.00 96.94 129 LEU A C 1
ATOM 987 O O . LEU A 1 129 ? 6.630 3.345 0.233 1.00 96.94 129 LEU A O 1
ATOM 991 N N . CYS A 1 130 ? 6.476 4.030 2.373 1.00 93.38 130 CYS A N 1
ATOM 992 C CA . CYS A 1 130 ? 6.706 5.448 2.098 1.00 93.38 130 CYS A CA 1
ATOM 993 C C . CYS A 1 130 ? 8.100 5.682 1.499 1.00 93.38 130 CYS A C 1
ATOM 995 O O . CYS A 1 130 ? 8.212 6.415 0.522 1.00 93.38 130 CYS A O 1
ATOM 997 N N . GLU A 1 131 ? 9.137 5.038 2.040 1.00 91.69 131 GLU A N 1
ATOM 998 C CA . GLU A 1 131 ? 10.510 5.110 1.528 1.00 91.69 131 GLU A CA 1
ATOM 999 C C . GLU A 1 131 ? 10.615 4.551 0.109 1.00 91.69 131 GLU A C 1
ATOM 1001 O O . GLU A 1 131 ? 11.140 5.216 -0.782 1.00 91.69 131 GLU A O 1
ATOM 1006 N N . ALA A 1 132 ? 10.063 3.360 -0.134 1.00 92.38 132 ALA A N 1
ATOM 1007 C CA . ALA A 1 132 ? 10.062 2.756 -1.461 1.00 92.38 132 ALA A CA 1
ATOM 1008 C C . ALA A 1 132 ? 9.356 3.642 -2.497 1.00 92.38 132 ALA A C 1
ATOM 1010 O O . ALA A 1 132 ? 9.868 3.844 -3.598 1.00 92.38 132 ALA A O 1
ATOM 1011 N N . ALA A 1 133 ? 8.198 4.207 -2.144 1.00 91.56 133 ALA A N 1
ATOM 1012 C CA . ALA A 1 133 ? 7.469 5.112 -3.021 1.00 91.56 133 ALA A CA 1
ATOM 1013 C C . ALA A 1 133 ? 8.207 6.435 -3.245 1.00 91.56 133 ALA A C 1
ATOM 1015 O O . ALA A 1 133 ? 8.263 6.903 -4.382 1.00 91.56 133 ALA A O 1
ATOM 1016 N N . TRP A 1 134 ? 8.808 7.018 -2.207 1.00 87.50 134 TRP A N 1
ATOM 1017 C CA . TRP A 1 134 ? 9.640 8.211 -2.353 1.00 87.50 134 TRP A CA 1
ATOM 1018 C C . TRP A 1 134 ? 10.885 7.944 -3.204 1.00 87.50 134 TRP A C 1
ATOM 1020 O O . TRP A 1 134 ? 11.322 8.838 -3.906 1.00 87.50 134 TRP A O 1
ATOM 1030 N N . LYS A 1 135 ? 11.431 6.724 -3.222 1.00 86.31 135 LYS A N 1
ATOM 1031 C CA . LYS A 1 135 ? 12.515 6.356 -4.147 1.00 86.31 135 LYS A CA 1
ATOM 1032 C C . LYS A 1 135 ? 12.016 6.134 -5.578 1.00 86.31 135 LYS A C 1
ATOM 1034 O O . LYS A 1 135 ? 12.694 6.531 -6.512 1.00 86.31 135 LYS A O 1
ATOM 1039 N N . ALA A 1 136 ? 10.840 5.540 -5.777 1.00 86.81 136 ALA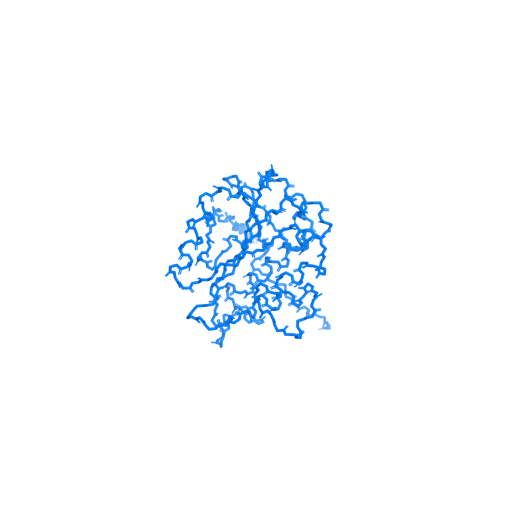 A N 1
ATOM 1040 C CA . ALA A 1 136 ? 10.315 5.197 -7.107 1.00 86.81 136 ALA A CA 1
ATOM 1041 C C . ALA A 1 136 ? 9.697 6.381 -7.879 1.00 86.81 136 ALA A C 1
ATOM 1043 O O . ALA A 1 136 ? 9.937 6.553 -9.074 1.00 86.81 136 ALA A O 1
ATOM 1044 N N . ASN A 1 137 ? 8.888 7.204 -7.202 1.00 82.19 137 ASN A N 1
ATOM 1045 C CA . ASN A 1 137 ? 8.093 8.255 -7.844 1.00 82.19 137 ASN A CA 1
ATOM 1046 C C . ASN A 1 137 ? 8.942 9.398 -8.438 1.00 82.19 137 ASN A C 1
ATOM 1048 O O . ASN A 1 137 ? 8.650 9.814 -9.560 1.00 82.19 137 ASN A O 1
ATOM 1052 N N . PRO A 1 138 ? 9.980 9.913 -7.754 1.00 76.81 138 PRO A N 1
ATOM 1053 C CA . PRO A 1 138 ? 10.928 10.853 -8.338 1.00 76.81 138 PRO A CA 1
ATOM 1054 C C . PRO A 1 138 ? 12.144 10.159 -8.983 1.00 76.81 138 PRO A C 1
ATOM 1056 O O . PRO A 1 138 ? 12.722 10.745 -9.894 1.00 76.81 138 PRO A O 1
ATOM 1059 N N . GLN A 1 139 ? 12.495 8.931 -8.559 1.00 74.94 139 GLN A N 1
ATOM 1060 C CA . GLN A 1 139 ? 13.664 8.151 -9.004 1.00 74.94 139 GLN A CA 1
ATOM 1061 C C . GLN A 1 139 ? 14.943 8.982 -9.047 1.00 74.94 139 GLN A C 1
ATOM 1063 O O . GLN A 1 139 ? 15.531 9.196 -10.102 1.00 74.94 139 GLN A O 1
ATOM 1068 N N . LEU A 1 140 ? 15.338 9.483 -7.880 1.00 68.44 140 LEU A N 1
ATOM 1069 C CA . LEU A 1 140 ? 16.529 10.306 -7.720 1.00 68.44 140 LEU A CA 1
ATOM 1070 C C . LEU A 1 140 ? 17.771 9.430 -7.498 1.00 68.44 140 LEU A C 1
ATOM 1072 O O . LEU A 1 140 ? 17.687 8.368 -6.879 1.00 68.44 140 LEU A O 1
ATOM 1076 N N . ASP A 1 141 ? 18.917 9.878 -7.994 1.00 66.69 141 ASP A N 1
ATOM 1077 C CA . ASP A 1 141 ? 20.229 9.344 -7.657 1.00 66.69 141 ASP A CA 1
ATOM 1078 C C . ASP A 1 141 ? 20.677 9.791 -6.251 1.00 66.69 141 ASP A C 1
ATOM 1080 O O . ASP A 1 141 ? 19.933 10.423 -5.495 1.00 66.69 141 ASP A O 1
ATOM 1084 N N . ALA A 1 142 ? 21.909 9.437 -5.880 1.00 59.84 142 ALA A N 1
ATOM 1085 C CA . ALA A 1 142 ? 22.468 9.747 -4.565 1.00 59.84 142 ALA A CA 1
ATOM 1086 C C . ALA A 1 142 ? 22.577 11.257 -4.270 1.00 59.84 142 ALA A C 1
ATOM 1088 O O . ALA A 1 142 ? 22.671 11.625 -3.100 1.00 59.84 142 ALA A O 1
ATOM 1089 N N . ASP A 1 143 ? 22.546 12.107 -5.300 1.00 62.06 143 ASP A N 1
ATOM 1090 C CA . ASP A 1 143 ? 22.637 13.563 -5.194 1.00 62.06 143 ASP A CA 1
ATOM 1091 C C . ASP A 1 143 ? 21.254 14.242 -5.264 1.00 62.06 143 ASP A C 1
ATOM 1093 O O . ASP A 1 143 ? 21.157 15.471 -5.259 1.00 62.06 143 ASP A O 1
ATOM 1097 N N . GLY A 1 144 ? 20.166 13.462 -5.319 1.00 61.97 144 GLY A N 1
ATOM 1098 C CA . GLY A 1 144 ? 18.808 13.994 -5.422 1.00 61.97 144 GLY A CA 1
ATOM 1099 C C . GLY A 1 144 ? 18.424 14.423 -6.843 1.00 61.97 144 GLY A C 1
ATOM 1100 O O . GLY A 1 144 ? 17.465 15.179 -7.014 1.00 61.97 144 GLY A O 1
ATOM 1101 N N . ILE A 1 145 ? 19.151 13.966 -7.868 1.00 65.75 145 ILE A N 1
ATOM 1102 C CA . ILE A 1 145 ? 18.900 14.291 -9.277 1.00 65.75 145 ILE A CA 1
ATOM 1103 C C . ILE A 1 145 ? 18.168 13.125 -9.951 1.00 65.75 145 ILE A C 1
ATOM 1105 O O . ILE A 1 145 ? 18.522 11.978 -9.706 1.00 65.75 145 ILE A O 1
ATOM 1109 N N . PRO A 1 146 ? 17.150 13.359 -10.803 1.00 70.94 146 PRO A N 1
ATOM 1110 C CA . PRO A 1 146 ? 16.474 12.275 -11.512 1.00 70.94 146 PRO A CA 1
ATOM 1111 C C . PRO A 1 146 ? 17.462 11.374 -12.257 1.00 70.94 146 PRO A C 1
ATOM 1113 O O . PRO A 1 146 ? 18.278 11.851 -13.045 1.00 70.94 146 PRO A O 1
ATOM 1116 N N . HIS A 1 147 ? 17.364 10.071 -12.016 1.00 67.50 147 HIS A N 1
ATOM 1117 C CA . HIS A 1 147 ? 18.279 9.080 -12.550 1.00 67.50 147 HIS A CA 1
ATOM 1118 C C . HIS A 1 147 ? 18.177 9.025 -14.083 1.00 67.50 147 HIS A C 1
ATOM 1120 O O . HIS A 1 147 ? 17.103 8.788 -14.636 1.00 67.50 147 HIS A O 1
ATOM 1126 N N . GLU A 1 148 ? 19.302 9.194 -14.784 1.00 67.62 148 GLU A N 1
ATOM 1127 C CA . GLU A 1 148 ? 19.316 9.284 -16.255 1.00 67.62 148 GLU A CA 1
ATOM 1128 C C . GLU A 1 148 ? 18.884 7.972 -16.938 1.00 67.62 148 GLU A C 1
ATOM 1130 O O . GLU A 1 148 ? 18.134 7.995 -17.914 1.00 67.62 148 GLU A O 1
ATOM 1135 N N . ASP A 1 149 ? 19.308 6.824 -16.397 1.00 70.12 149 ASP A N 1
ATOM 1136 C CA . ASP A 1 149 ? 19.024 5.498 -16.972 1.00 70.12 149 ASP A CA 1
ATOM 1137 C C . ASP A 1 149 ? 17.700 4.849 -16.524 1.00 70.12 149 ASP A C 1
ATOM 1139 O O . ASP A 1 149 ? 17.217 3.920 -17.179 1.00 70.12 149 ASP A O 1
ATOM 1143 N N . TRP A 1 150 ? 17.098 5.310 -15.423 1.00 71.56 150 TRP A N 1
ATOM 1144 C CA . TRP A 1 150 ? 15.900 4.692 -14.848 1.00 71.56 150 TRP A CA 1
ATOM 1145 C C . TRP A 1 150 ? 14.772 5.716 -14.772 1.00 71.56 150 TRP A C 1
ATOM 1147 O O . TRP A 1 150 ? 14.771 6.561 -13.880 1.00 71.56 150 TRP A O 1
ATOM 1157 N N . PRO A 1 151 ? 13.783 5.660 -15.681 1.00 78.94 151 PRO A N 1
ATOM 1158 C CA . PRO A 1 151 ? 12.701 6.624 -15.651 1.00 78.94 151 PRO A CA 1
ATOM 1159 C C . PRO A 1 151 ? 11.848 6.426 -14.386 1.00 78.94 151 PRO A C 1
ATOM 1161 O O . PRO A 1 151 ? 11.499 5.279 -14.074 1.00 78.94 151 PRO A O 1
ATOM 1164 N N . PRO A 1 152 ? 11.468 7.517 -13.696 1.00 84.12 152 PRO A N 1
ATOM 1165 C CA . PRO A 1 152 ? 10.564 7.458 -12.557 1.00 84.12 152 PRO A CA 1
ATOM 1166 C C . PRO A 1 152 ? 9.208 6.875 -12.923 1.00 84.12 152 PRO A C 1
ATOM 1168 O O . PRO A 1 152 ? 8.661 7.187 -13.984 1.00 84.12 152 PRO A O 1
ATOM 1171 N N . PHE A 1 153 ? 8.637 6.106 -12.002 1.00 88.38 153 PHE A N 1
ATOM 1172 C CA . PHE A 1 153 ? 7.341 5.459 -12.174 1.00 88.38 153 PHE A CA 1
ATOM 1173 C C . PHE A 1 153 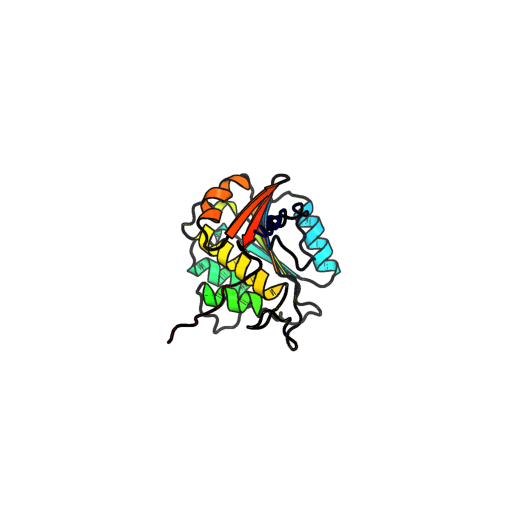? 6.473 5.637 -10.936 1.00 88.38 153 PHE A C 1
ATOM 1175 O O . PHE A 1 153 ? 6.955 5.810 -9.816 1.00 88.38 153 PHE A O 1
ATOM 1182 N N . THR A 1 154 ? 5.166 5.603 -11.142 1.00 90.12 154 THR A N 1
ATOM 1183 C CA . THR A 1 154 ? 4.207 5.725 -10.057 1.00 90.12 154 THR A CA 1
ATOM 1184 C C . THR A 1 154 ? 4.227 4.478 -9.178 1.00 90.12 154 THR A C 1
ATOM 1186 O O . THR A 1 154 ? 4.052 3.366 -9.668 1.00 90.12 154 THR A O 1
ATOM 1189 N N . LEU A 1 155 ? 4.392 4.669 -7.868 1.00 94.31 155 LEU A N 1
ATOM 1190 C CA . LEU A 1 155 ? 4.289 3.613 -6.861 1.00 94.31 155 LEU A CA 1
ATOM 1191 C C . LEU A 1 155 ? 3.420 4.097 -5.699 1.00 94.31 155 LEU A C 1
ATOM 1193 O O . LEU A 1 155 ? 3.844 4.963 -4.934 1.00 94.31 155 LEU A O 1
ATOM 1197 N N . HIS A 1 156 ? 2.224 3.520 -5.567 1.00 96.00 156 HIS A N 1
ATOM 1198 C CA . HIS A 1 156 ? 1.279 3.830 -4.486 1.00 96.00 156 HIS A CA 1
ATOM 1199 C C . HIS A 1 156 ? 0.832 2.589 -3.728 1.00 96.00 156 HIS A C 1
ATOM 1201 O O . HIS A 1 156 ? 0.671 1.511 -4.305 1.00 96.00 156 HIS A O 1
ATOM 1207 N N . PHE A 1 157 ? 0.535 2.766 -2.443 1.00 98.12 157 PHE A N 1
ATOM 1208 C CA . PHE A 1 157 ? 0.012 1.715 -1.577 1.00 98.12 157 PHE A CA 1
ATOM 1209 C C . PHE A 1 157 ? -1.312 2.143 -0.955 1.00 98.12 157 PHE A C 1
ATOM 1211 O O . PHE A 1 157 ? -1.432 3.244 -0.417 1.00 98.12 157 PHE A O 1
ATOM 1218 N N . VAL A 1 158 ? -2.306 1.256 -0.981 1.00 98.38 158 VAL A N 1
ATOM 1219 C CA . VAL A 1 158 ? -3.603 1.511 -0.349 1.00 98.38 158 VAL A CA 1
ATOM 1220 C C . VAL A 1 158 ? -3.977 0.374 0.584 1.00 98.38 158 VAL A C 1
ATOM 1222 O O . VAL A 1 158 ? -4.123 -0.763 0.150 1.00 98.38 158 VAL A O 1
ATOM 1225 N N . PHE A 1 159 ? -4.193 0.689 1.854 1.00 98.62 159 PHE A N 1
ATOM 1226 C CA . PHE A 1 159 ? -4.731 -0.224 2.854 1.00 98.62 159 PHE A CA 1
ATOM 1227 C C . PHE A 1 159 ? -6.258 -0.106 2.858 1.00 98.62 159 PHE A C 1
ATOM 1229 O O . PHE A 1 159 ? -6.805 0.965 3.132 1.00 98.62 159 PHE A O 1
ATOM 1236 N N . LEU A 1 160 ? -6.941 -1.200 2.522 1.00 98.56 160 LEU A N 1
ATOM 1237 C CA . LEU A 1 160 ? -8.395 -1.275 2.411 1.00 98.56 160 LEU A CA 1
ATOM 1238 C C . LEU A 1 160 ? -8.987 -1.869 3.688 1.00 98.56 160 LEU A C 1
ATOM 1240 O O . LEU A 1 160 ? -8.827 -3.059 3.966 1.00 98.56 160 LEU A O 1
ATOM 1244 N N . LEU A 1 161 ? -9.671 -1.016 4.446 1.00 98.31 161 LEU A N 1
ATOM 1245 C CA . LEU A 1 161 ? -10.265 -1.340 5.739 1.00 98.31 161 LEU A CA 1
ATOM 1246 C C . LEU A 1 161 ? -11.750 -1.678 5.603 1.00 98.31 161 LEU A C 1
ATOM 1248 O O . LEU A 1 161 ? -12.500 -0.994 4.900 1.00 98.31 161 LEU A O 1
ATOM 1252 N N . GLU A 1 162 ? -12.195 -2.714 6.299 1.00 96.44 162 GLU A N 1
ATOM 1253 C CA . GLU A 1 162 ? -13.586 -3.175 6.273 1.00 96.44 162 GLU A CA 1
ATOM 1254 C C . GLU A 1 162 ? -14.380 -2.660 7.471 1.00 96.44 162 GLU A C 1
ATOM 1256 O O . GLU A 1 162 ? -15.537 -2.232 7.341 1.00 96.44 162 GLU A O 1
ATOM 1261 N N . HIS A 1 163 ? -13.745 -2.673 8.641 1.00 95.31 163 HIS A N 1
ATOM 1262 C CA . HIS A 1 163 ? -14.406 -2.471 9.926 1.00 95.31 163 HIS A CA 1
ATOM 1263 C C . HIS A 1 163 ? -13.772 -1.336 10.724 1.00 95.31 163 HIS A C 1
ATOM 1265 O O . HIS A 1 163 ? -14.482 -0.525 11.320 1.00 95.31 163 HIS A O 1
ATOM 1271 N N . VAL A 1 164 ? -12.447 -1.265 10.717 1.00 96.19 164 VAL A N 1
ATOM 1272 C CA . VAL A 1 164 ? -11.656 -0.287 11.451 1.00 96.19 164 VAL A CA 1
ATOM 1273 C C . VAL A 1 164 ? -11.681 1.055 10.706 1.00 96.19 164 VAL A C 1
ATOM 1275 O O . VAL A 1 164 ? -11.453 1.095 9.496 1.00 96.19 164 VAL A O 1
ATOM 1278 N N . PRO A 1 165 ? -11.952 2.186 11.384 1.00 97.00 165 PRO A N 1
ATOM 1279 C CA . PRO A 1 165 ? -11.846 3.493 10.745 1.00 97.00 165 PRO A CA 1
ATOM 1280 C C . PRO A 1 165 ? -10.371 3.825 10.443 1.00 97.00 165 PRO A C 1
ATOM 1282 O O . PRO A 1 165 ? -9.525 3.577 11.303 1.00 97.00 165 PRO A O 1
ATOM 1285 N N . PRO A 1 166 ? -10.039 4.457 9.298 1.00 97.19 166 PRO A N 1
ATOM 1286 C CA . PRO A 1 166 ? -8.653 4.790 8.945 1.00 97.19 166 PRO A CA 1
ATOM 1287 C C . PRO A 1 166 ? -7.870 5.528 10.035 1.00 97.19 166 PRO A C 1
ATOM 1289 O O . PRO A 1 166 ? -6.718 5.196 10.290 1.00 97.19 166 PRO A O 1
ATOM 1292 N N . ALA A 1 167 ? -8.507 6.455 10.756 1.00 96.75 167 ALA A N 1
ATOM 1293 C CA . ALA A 1 167 ? -7.878 7.193 11.853 1.00 96.75 167 ALA A CA 1
ATOM 1294 C C . ALA A 1 167 ? -7.377 6.301 13.010 1.00 96.75 167 ALA A C 1
ATOM 1296 O O . ALA A 1 167 ? -6.470 6.694 13.735 1.00 96.75 167 ALA A O 1
ATOM 1297 N N . ALA A 1 168 ? -7.916 5.089 13.188 1.00 97.31 168 ALA A N 1
ATOM 1298 C CA . ALA A 1 168 ? -7.448 4.179 14.235 1.00 97.31 168 ALA A CA 1
ATOM 1299 C C . ALA A 1 168 ? -6.028 3.647 13.978 1.00 97.31 168 ALA A C 1
ATOM 1301 O O . ALA A 1 168 ? -5.354 3.262 14.928 1.00 97.31 168 ALA A O 1
ATOM 1302 N N . PHE A 1 169 ? -5.553 3.665 12.727 1.00 97.50 169 PHE A N 1
ATOM 1303 C CA . PHE A 1 169 ? -4.171 3.309 12.393 1.00 97.50 169 PHE A CA 1
ATOM 1304 C C . PHE A 1 169 ? -3.172 4.411 12.755 1.00 97.50 169 PHE A C 1
ATOM 1306 O O . PHE A 1 169 ? -1.984 4.124 12.883 1.00 97.50 169 PHE A O 1
ATOM 1313 N N . GLU A 1 170 ? -3.622 5.655 12.959 1.00 96.31 170 GLU A N 1
ATOM 1314 C CA . GLU A 1 170 ? -2.745 6.809 13.176 1.00 96.31 170 GLU A CA 1
ATOM 1315 C C . GLU A 1 170 ? -1.693 6.575 14.279 1.00 96.31 170 GLU A C 1
ATOM 1317 O O . GLU A 1 170 ? -0.508 6.791 14.009 1.00 96.31 170 GLU A O 1
ATOM 1322 N N . PRO A 1 171 ? -2.044 6.069 15.483 1.00 96.56 171 PRO A N 1
ATOM 1323 C CA . PRO A 1 171 ? -1.062 5.854 16.542 1.00 96.56 171 PRO A CA 1
ATOM 1324 C C . PRO A 1 171 ? -0.003 4.811 16.178 1.00 96.56 171 PRO A C 1
ATOM 1326 O O . PRO A 1 171 ? 1.161 4.990 16.523 1.00 96.56 171 PRO A O 1
ATOM 1329 N N . ALA A 1 172 ? -0.388 3.738 15.480 1.00 95.62 172 ALA A N 1
ATOM 1330 C CA . ALA A 1 172 ? 0.535 2.687 15.057 1.00 95.62 172 ALA A CA 1
ATOM 1331 C C . ALA A 1 172 ? 1.457 3.175 13.932 1.00 95.62 172 ALA A C 1
ATOM 1333 O O . ALA A 1 172 ? 2.660 2.923 13.959 1.00 95.62 172 ALA A O 1
ATOM 1334 N N . VAL A 1 173 ? 0.913 3.921 12.965 1.00 95.50 173 VAL A N 1
ATOM 1335 C CA . VAL A 1 173 ? 1.683 4.448 11.832 1.00 95.50 173 VAL A CA 1
ATOM 1336 C C . VAL A 1 173 ? 2.692 5.503 12.284 1.00 95.50 173 VAL A C 1
ATOM 1338 O O . VAL A 1 173 ? 3.834 5.474 11.835 1.00 95.50 173 VAL A O 1
ATOM 1341 N N . ARG A 1 174 ? 2.329 6.375 13.236 1.00 93.81 174 ARG A N 1
ATOM 1342 C CA . ARG A 1 174 ? 3.244 7.384 13.809 1.00 93.81 174 ARG A CA 1
ATOM 1343 C C . ARG A 1 174 ? 4.433 6.802 14.578 1.00 93.81 174 ARG A C 1
ATOM 1345 O O . ARG A 1 174 ? 5.371 7.536 14.863 1.00 93.81 174 ARG A O 1
ATOM 1352 N N . GLN A 1 175 ? 4.399 5.520 14.945 1.00 92.62 175 GLN A N 1
ATOM 1353 C CA . GLN A 1 175 ? 5.561 4.843 15.535 1.00 92.62 175 GLN A CA 1
ATOM 1354 C C . GLN A 1 175 ? 6.609 4.457 14.482 1.00 92.62 175 GLN A C 1
ATOM 1356 O O . GLN A 1 175 ? 7.725 4.087 14.844 1.00 92.62 175 GLN A O 1
ATOM 1361 N N . GLY A 1 176 ? 6.255 4.512 13.194 1.00 90.56 176 GLY A N 1
ATOM 1362 C CA . GLY A 1 176 ? 7.193 4.322 12.097 1.00 90.56 176 GLY A CA 1
ATOM 1363 C C . GLY A 1 176 ? 8.228 5.449 12.043 1.00 90.56 176 GLY A C 1
ATOM 1364 O O . GLY A 1 176 ? 7.871 6.607 12.270 1.00 90.56 176 GLY A O 1
ATOM 1365 N N . PRO A 1 177 ? 9.500 5.136 11.746 1.00 89.44 177 PRO A N 1
ATOM 1366 C CA . PRO A 1 177 ? 10.521 6.160 11.584 1.00 89.44 177 PRO A CA 1
ATOM 1367 C C . PRO A 1 177 ? 10.181 7.060 10.397 1.00 89.44 177 PRO A C 1
ATOM 1369 O O . PRO A 1 177 ? 9.679 6.582 9.381 1.00 89.44 177 PRO A O 1
ATOM 1372 N N . ASP A 1 178 ? 10.450 8.354 10.548 1.00 88.38 178 ASP A N 1
ATOM 1373 C CA . ASP A 1 178 ? 10.380 9.350 9.479 1.00 88.38 178 ASP A CA 1
ATOM 1374 C C . ASP A 1 178 ? 9.029 9.434 8.751 1.00 88.38 178 ASP A C 1
ATOM 1376 O O . ASP A 1 178 ? 8.985 9.793 7.582 1.00 88.38 178 ASP A O 1
ATOM 1380 N N . VAL A 1 179 ? 7.910 9.115 9.415 1.00 88.50 179 VAL A N 1
ATOM 1381 C CA . VAL A 1 179 ? 6.561 9.186 8.825 1.00 88.50 179 VAL A CA 1
ATOM 1382 C C . VAL A 1 179 ? 5.735 10.307 9.453 1.00 88.50 179 VAL A C 1
ATOM 1384 O O . VAL A 1 179 ? 5.520 10.350 10.666 1.00 88.50 179 VAL A O 1
ATOM 1387 N N . VAL A 1 180 ? 5.193 11.188 8.609 1.00 91.12 180 VAL A N 1
ATOM 1388 C CA . VAL A 1 180 ? 4.070 12.060 8.968 1.00 91.12 180 VAL A CA 1
ATOM 1389 C C . VAL A 1 180 ? 2.775 11.470 8.451 1.00 91.12 180 VAL A C 1
ATOM 1391 O O . VAL A 1 180 ? 2.714 10.859 7.383 1.00 91.12 180 VAL A O 1
ATOM 1394 N N . VAL A 1 181 ? 1.714 11.703 9.213 1.00 92.88 181 VAL A N 1
ATOM 1395 C CA . VAL A 1 181 ? 0.369 11.303 8.830 1.00 92.88 181 VAL A CA 1
ATOM 1396 C C . VAL A 1 181 ? -0.605 12.461 8.943 1.00 92.88 181 VAL A C 1
ATOM 1398 O O . VAL A 1 181 ? -0.482 13.307 9.837 1.00 92.88 181 VAL A O 1
ATOM 1401 N N . ALA A 1 182 ? -1.584 12.450 8.048 1.00 92.75 182 ALA A N 1
ATOM 1402 C CA . ALA A 1 182 ? -2.711 13.367 8.015 1.00 92.75 182 ALA A CA 1
ATOM 1403 C C . ALA A 1 182 ? -4.007 12.565 7.859 1.00 92.75 182 ALA A C 1
ATOM 1405 O O . ALA A 1 182 ? -4.021 11.528 7.192 1.00 92.75 182 ALA A O 1
ATOM 1406 N N . VAL A 1 183 ? -5.082 13.034 8.491 1.00 93.00 183 VAL A N 1
ATOM 1407 C CA . VAL A 1 183 ? -6.419 12.445 8.367 1.00 93.00 183 VAL A CA 1
ATOM 1408 C C . VAL A 1 183 ? -7.336 13.475 7.736 1.00 93.00 183 VAL A C 1
ATOM 1410 O O . VAL A 1 183 ? -7.626 14.501 8.349 1.00 93.00 183 VAL A O 1
ATOM 1413 N N . GLU A 1 184 ? -7.798 13.196 6.524 1.00 90.88 184 GLU A N 1
ATOM 1414 C CA . GLU A 1 184 ? -8.592 14.120 5.717 1.00 90.88 184 GLU A CA 1
ATOM 1415 C C . GLU A 1 184 ? -9.596 13.354 4.860 1.00 90.88 184 GLU A C 1
ATOM 1417 O O . GLU A 1 184 ? -9.309 12.258 4.381 1.00 90.88 184 GLU A O 1
ATOM 1422 N N . ASP A 1 185 ? -10.802 13.904 4.699 1.00 88.94 185 ASP A N 1
ATOM 1423 C CA . ASP A 1 185 ? -11.894 13.295 3.923 1.00 88.94 185 ASP A CA 1
ATOM 1424 C C . ASP A 1 185 ? -12.164 11.815 4.261 1.00 88.94 185 ASP A C 1
ATOM 1426 O O . ASP A 1 185 ? -12.510 11.002 3.404 1.00 88.94 185 ASP A O 1
ATOM 1430 N N . GLY A 1 186 ? -11.991 11.445 5.534 1.00 90.56 186 GLY A N 1
ATOM 1431 C CA . GLY A 1 186 ? -12.183 10.074 6.010 1.00 90.56 186 GLY A CA 1
ATOM 1432 C C . GLY A 1 186 ? -11.066 9.097 5.632 1.00 90.56 186 GLY A C 1
ATOM 1433 O O . GLY A 1 186 ? -11.220 7.904 5.884 1.00 90.56 186 GLY A O 1
ATOM 1434 N N . ARG A 1 187 ? -9.948 9.575 5.075 1.00 95.56 187 ARG A N 1
ATOM 1435 C CA . ARG A 1 187 ? -8.743 8.798 4.756 1.00 95.56 187 ARG A CA 1
ATOM 1436 C C . ARG A 1 187 ? -7.617 9.159 5.715 1.00 95.56 187 ARG A C 1
ATOM 1438 O O . ARG A 1 187 ? -7.502 10.306 6.131 1.00 95.56 187 ARG A O 1
ATOM 1445 N N . LEU A 1 188 ? -6.771 8.188 6.041 1.00 96.62 188 LEU A N 1
ATOM 1446 C CA . LEU A 1 188 ? -5.488 8.436 6.699 1.00 96.62 188 LEU A CA 1
ATOM 1447 C C . LEU A 1 188 ? -4.401 8.308 5.632 1.00 96.62 188 LEU A C 1
ATOM 1449 O O . LEU A 1 188 ? -4.250 7.250 5.032 1.00 96.62 188 LEU A O 1
ATOM 1453 N N . SER A 1 189 ? -3.643 9.365 5.391 1.00 95.44 189 SER A N 1
ATOM 1454 C CA . SER A 1 189 ? -2.491 9.346 4.491 1.00 95.44 189 SER A CA 1
ATOM 1455 C C . SER A 1 189 ? -1.193 9.356 5.282 1.00 95.44 189 SER A C 1
ATOM 1457 O O . SER A 1 189 ? -1.099 10.060 6.288 1.00 95.44 189 SER A O 1
ATOM 1459 N N . ALA A 1 190 ? -0.192 8.630 4.797 1.00 93.00 190 ALA A N 1
ATOM 1460 C CA . ALA A 1 190 ? 1.162 8.626 5.324 1.00 93.00 190 ALA A CA 1
ATOM 1461 C C . ALA A 1 190 ? 2.169 9.004 4.226 1.00 93.00 190 ALA A C 1
ATOM 1463 O O . ALA A 1 190 ? 2.055 8.580 3.072 1.00 93.00 190 ALA A O 1
ATOM 1464 N N . THR A 1 191 ? 3.148 9.824 4.598 1.00 89.12 191 THR A N 1
ATOM 1465 C CA . THR A 1 191 ? 4.291 10.218 3.763 1.00 89.12 191 THR A CA 1
ATOM 1466 C C . THR A 1 191 ? 5.520 10.419 4.650 1.00 89.12 191 THR A C 1
ATOM 1468 O O . THR A 1 191 ? 5.397 10.407 5.876 1.00 89.12 191 THR A O 1
ATOM 1471 N N . LEU A 1 192 ? 6.705 10.576 4.061 1.00 86.75 192 LEU A N 1
ATOM 1472 C CA . LEU A 1 192 ? 7.919 10.825 4.837 1.00 86.75 192 LEU A CA 1
ATOM 1473 C C . LEU A 1 192 ? 7.929 12.232 5.466 1.00 86.75 192 LEU A C 1
ATOM 1475 O O . LEU A 1 192 ? 7.351 13.166 4.910 1.00 86.75 192 LEU A O 1
ATOM 1479 N N . THR A 1 193 ? 8.578 12.387 6.626 1.00 75.44 193 THR A N 1
ATOM 1480 C CA . THR A 1 193 ? 8.714 13.645 7.396 1.00 75.44 193 THR A CA 1
ATOM 1481 C C . THR A 1 193 ? 9.570 14.718 6.720 1.00 75.44 193 THR A C 1
ATOM 1483 O O . THR A 1 193 ? 9.657 15.827 7.243 1.00 75.44 193 THR A O 1
ATOM 1486 N N . GLY A 1 194 ? 10.170 14.430 5.566 1.00 61.75 194 GLY A N 1
ATOM 1487 C CA . GLY A 1 194 ? 10.923 15.393 4.773 1.00 61.75 194 GLY A CA 1
ATOM 1488 C C . GLY A 1 194 ? 10.889 15.048 3.287 1.00 61.75 194 GLY A C 1
ATOM 1489 O O . GLY A 1 194 ? 10.805 13.878 2.922 1.00 61.75 194 GLY A O 1
ATOM 1490 N N . ASP A 1 195 ? 10.967 16.082 2.448 1.00 52.19 195 ASP A N 1
ATOM 1491 C CA . ASP A 1 195 ? 11.372 15.948 1.042 1.00 52.19 195 ASP A CA 1
ATOM 1492 C C . ASP A 1 195 ? 12.897 15.708 0.915 1.00 52.19 195 ASP A C 1
ATOM 1494 O O . ASP A 1 195 ? 13.362 15.291 -0.142 1.00 52.19 195 ASP A O 1
ATOM 1498 N N . ASP A 1 196 ? 13.653 15.916 2.004 1.00 44.84 196 ASP A N 1
ATOM 1499 C CA . ASP A 1 196 ? 15.097 15.684 2.129 1.00 44.84 196 ASP A CA 1
ATOM 1500 C C . ASP A 1 196 ? 15.391 14.373 2.884 1.00 44.84 196 ASP A C 1
ATOM 1502 O O . ASP A 1 196 ? 15.048 14.222 4.061 1.00 44.84 196 ASP A O 1
ATOM 1506 N N . TRP A 1 197 ? 16.089 13.442 2.231 1.00 42.19 197 TRP A N 1
ATOM 1507 C CA . TRP A 1 197 ? 16.883 12.408 2.910 1.00 42.19 197 TRP A CA 1
ATOM 1508 C C . TRP A 1 197 ? 18.193 13.053 3.429 1.00 42.19 197 TRP A C 1
ATOM 1510 O O . TRP A 1 197 ? 18.684 14.002 2.816 1.00 42.19 197 TRP A O 1
ATOM 1520 N N . PRO A 1 198 ? 18.766 12.612 4.568 1.00 36.69 198 PRO A N 1
ATOM 1521 C CA . PRO A 1 198 ? 19.753 13.367 5.311 1.00 36.69 198 PRO A CA 1
ATOM 1522 C C . PRO A 1 198 ? 21.109 13.377 4.611 1.00 36.69 198 PRO A C 1
ATOM 1524 O O . PRO A 1 198 ? 21.585 12.356 4.111 1.00 36.69 198 PRO A O 1
ATOM 1527 N N . GLU A 1 199 ? 21.775 14.529 4.688 1.00 32.84 199 GLU A N 1
ATOM 1528 C CA . GLU A 1 199 ? 23.207 14.649 4.454 1.00 32.84 199 GLU A CA 1
ATOM 1529 C C . GLU A 1 199 ? 23.953 13.558 5.239 1.00 32.84 199 GLU A C 1
ATOM 1531 O O . GLU A 1 199 ? 24.064 13.577 6.470 1.00 32.84 199 GLU A O 1
ATOM 1536 N N . GLY A 1 200 ? 24.477 12.578 4.510 1.00 34.44 200 GLY A N 1
ATOM 1537 C CA . GLY A 1 200 ? 25.436 11.637 5.048 1.00 34.44 200 GLY A CA 1
ATOM 1538 C C . GLY A 1 200 ? 26.710 12.375 5.453 1.00 34.44 200 GLY A C 1
ATOM 1539 O O . GLY A 1 200 ? 27.406 12.941 4.620 1.00 34.44 200 GLY A O 1
ATOM 1540 N N . VAL A 1 201 ? 27.033 12.308 6.744 1.00 38.25 201 VAL A N 1
ATOM 1541 C CA . VAL A 1 201 ? 28.395 12.101 7.258 1.00 38.25 201 VAL A CA 1
ATOM 1542 C C . VAL A 1 201 ? 29.487 12.966 6.604 1.00 38.25 201 VAL A C 1
ATOM 1544 O O . VAL A 1 201 ? 30.194 12.545 5.691 1.00 38.25 201 VAL A O 1
ATOM 1547 N N . ARG A 1 202 ? 29.782 14.112 7.225 1.00 33.59 202 ARG A N 1
ATOM 1548 C CA . ARG A 1 202 ? 31.175 14.569 7.349 1.00 33.59 202 ARG A CA 1
ATOM 1549 C C . ARG A 1 202 ? 31.624 14.427 8.796 1.00 33.59 202 ARG A C 1
ATOM 1551 O O . ARG A 1 202 ? 31.501 15.341 9.602 1.00 33.59 202 ARG A O 1
ATOM 1558 N N . GLY A 1 203 ? 32.139 13.243 9.115 1.00 36.78 203 GLY A N 1
ATOM 1559 C CA . GLY A 1 203 ? 33.104 13.091 10.195 1.00 36.78 203 GLY A CA 1
ATOM 1560 C C . GLY A 1 203 ? 34.511 13.424 9.689 1.00 36.78 203 GLY A C 1
ATOM 1561 O O . GLY A 1 203 ? 34.889 12.969 8.613 1.00 36.78 203 GLY A O 1
ATOM 1562 N N . GLY A 1 204 ? 35.278 14.164 10.496 1.00 32.53 204 GLY A N 1
ATOM 1563 C CA . GLY A 1 204 ? 36.716 14.436 10.324 1.00 32.53 204 GLY A CA 1
ATOM 1564 C C . GLY A 1 204 ? 36.997 15.688 9.480 1.00 32.53 204 GLY A C 1
ATOM 1565 O O . GLY A 1 204 ? 36.545 15.771 8.346 1.00 32.53 204 GLY A O 1
ATOM 1566 N N . SER A 1 205 ? 37.702 16.715 9.956 1.00 35.09 205 SER A N 1
ATOM 1567 C CA . SER A 1 205 ? 38.711 16.815 11.025 1.00 35.09 205 SER A CA 1
ATOM 1568 C C . SER A 1 205 ? 38.584 18.119 11.808 1.00 35.09 205 SER A C 1
ATOM 1570 O O . SER A 1 205 ? 38.032 19.091 11.249 1.00 35.09 205 SER A O 1
#

Sequence (205 aa):
MDTTTATPTATPTPAPTSTPTLTERRSPWVVFTRRDDPWVTAGAAALREQGGRVFRLDGLEMREPASLFAAFARSLSFPGYFGRNWPALVDCLHDWHGHGGDSRDIAVLIDHADALLDAGFTGLFVSVLCEAAWKANPQLDADGIPHEDWPPFTLHFVFLLEHVPPAAFEPAVRQGPDVVVAVEDGRLSATLTGDDWPEGVRGGS

pLDDT: mean 83.5, std 19.36, range [32.53, 98.69]

Radius of gyration: 18.63 Å; chains: 1; bounding box: 55×69×38 Å

Secondary structure (DSSP, 8-state):
-----PPPPPPPPPPP-PPP-SSSSSS--EEEEETT-HHHHHHHHHHHHTT-EEEEEEGGG-SSHHHHHHHHHHHTT--TT---SHHHHHHHHHT---SS-S---EEEEEETGGGGTT-TTHHHHHHHHHHHHHHHTT-B-TTSPBPSSS----EEEEEEESSS-GGGGHHHHTTSTTEEEEEETTEEEEEES-SPPP-------

Foldseek 3Di:
DDDDDDDDDDDPDPPPDDDDALAALDDDFEKEAAQPPVRVVVRQVVCVVVFEEEWEFELVQPLDLQSVLVRCCVGLVFDPVQPSDLVSSLVCLQPRPGDDTPASAYEYEYPQNVSCLPRQCNLQNVLSSQSSSLCQSQVADPVRHHDPVHHHYGHHYYYHHHPDQQVSSVVVNVVHPQWDWDQPPSMITIHGVDNDDDDDDDDDD